Protein AF-A0A4P9Z4R7-F1 (afdb_monomer_lite)

InterPro domains:
  IPR004835 Chitin synthase [PTHR22914] (2-232)

Radius of gyration: 33.75 Å; chains: 1; bounding box: 91×36×82 Å

Sequence (237 aa):
MILMLYVAGFSVYLQAPRNTHDWKTIGHKITTSSTFRNLVISLAATYGLYLVSSLLHFEPWHMITSFVQYLLLLPAFVNILMVYAFCNTHDVSWGTKGDNAASNDLGHAKASKEGGKEVAEVALPTEKADINAAYDKLLQELSVRPKEVKEKRDASTKREDYYKLFRTNLVLAWMFSNALLVVIFTSNFIIPWINRQTGQDRTFNPYLTFIFWSVAGLSAFRFVGSVAYLILRLIFG

Structure (mmCIF, N/CA/C/O backbone):
data_AF-A0A4P9Z4R7-F1
#
_entry.id   AF-A0A4P9Z4R7-F1
#
loop_
_atom_site.group_PDB
_atom_site.id
_atom_site.type_symbol
_atom_site.label_atom_id
_atom_site.label_alt_id
_atom_site.label_comp_id
_atom_site.label_asym_id
_atom_site.label_entity_id
_atom_site.label_seq_id
_atom_site.pdbx_PDB_ins_code
_atom_site.Cartn_x
_atom_site.Cartn_y
_atom_site.Cartn_z
_atom_site.occupancy
_atom_site.B_iso_or_equiv
_atom_site.auth_seq_id
_atom_site.auth_comp_id
_atom_site.auth_asym_id
_atom_site.auth_atom_id
_atom_site.pdbx_PDB_model_num
ATOM 1 N N . MET A 1 1 ? 2.404 14.668 2.539 1.00 67.12 1 MET A N 1
ATOM 2 C CA . MET A 1 1 ? 2.182 14.520 1.082 1.00 67.12 1 MET A CA 1
ATOM 3 C C . MET A 1 1 ? 3.186 15.326 0.262 1.00 67.12 1 MET A C 1
ATOM 5 O O . MET A 1 1 ? 3.970 14.705 -0.439 1.00 67.12 1 MET A O 1
ATOM 9 N N . ILE A 1 2 ? 3.237 16.659 0.403 1.00 76.62 2 ILE A N 1
ATOM 10 C CA . ILE A 1 2 ? 4.199 17.524 -0.318 1.00 76.62 2 ILE A CA 1
ATOM 11 C C . ILE A 1 2 ? 5.647 17.071 -0.090 1.00 76.62 2 ILE A C 1
ATOM 13 O O . ILE A 1 2 ? 6.394 16.918 -1.044 1.00 76.62 2 ILE A O 1
ATOM 17 N N . LEU A 1 3 ? 6.009 16.742 1.155 1.00 79.94 3 LEU A N 1
ATOM 18 C CA . LEU A 1 3 ? 7.337 16.215 1.482 1.00 79.94 3 LEU A CA 1
ATOM 19 C C . LEU A 1 3 ? 7.651 14.884 0.772 1.00 79.94 3 LEU A C 1
ATOM 21 O O . LEU A 1 3 ? 8.753 14.713 0.274 1.00 79.94 3 LEU A O 1
ATOM 25 N N . MET A 1 4 ? 6.694 13.950 0.687 1.00 76.19 4 MET A N 1
ATOM 26 C CA . MET A 1 4 ? 6.902 12.675 -0.018 1.00 76.19 4 MET A CA 1
ATOM 27 C C . MET A 1 4 ? 7.067 12.887 -1.523 1.00 76.19 4 MET A C 1
ATOM 29 O O . MET A 1 4 ? 7.975 12.311 -2.112 1.00 76.19 4 MET A O 1
ATOM 33 N N . LEU A 1 5 ? 6.225 13.728 -2.133 1.00 78.00 5 LEU A N 1
ATOM 34 C CA . LEU A 1 5 ? 6.344 14.080 -3.551 1.00 78.00 5 LEU A CA 1
ATOM 35 C C . LEU A 1 5 ? 7.671 14.795 -3.836 1.00 78.00 5 LEU A C 1
ATOM 37 O O . LEU A 1 5 ? 8.325 14.490 -4.829 1.00 78.00 5 LEU A O 1
ATOM 41 N N . TYR A 1 6 ? 8.106 15.678 -2.935 1.00 83.75 6 TYR A N 1
ATOM 42 C CA . TYR A 1 6 ? 9.399 16.351 -3.016 1.00 83.75 6 TYR A CA 1
ATOM 43 C C . TYR A 1 6 ? 10.565 15.362 -2.925 1.00 83.75 6 TYR A C 1
ATOM 45 O O . TYR A 1 6 ? 11.430 15.364 -3.793 1.00 83.75 6 TYR A O 1
ATOM 53 N N . VAL A 1 7 ? 10.576 14.474 -1.925 1.00 81.25 7 VAL A N 1
ATOM 54 C CA . VAL A 1 7 ? 11.644 13.474 -1.755 1.00 81.25 7 VAL A CA 1
ATOM 55 C C . VAL A 1 7 ? 11.674 12.495 -2.930 1.00 81.25 7 VAL A C 1
ATOM 57 O O . VAL A 1 7 ? 12.757 12.173 -3.419 1.00 81.25 7 VAL A O 1
ATOM 60 N N . ALA A 1 8 ? 10.514 12.054 -3.424 1.00 75.38 8 ALA A N 1
ATOM 61 C CA . ALA A 1 8 ? 10.424 11.192 -4.600 1.00 75.38 8 ALA A CA 1
ATOM 62 C C . ALA A 1 8 ? 10.954 11.901 -5.857 1.00 75.38 8 ALA A C 1
ATOM 64 O O . ALA A 1 8 ? 11.833 11.368 -6.534 1.00 75.38 8 ALA A O 1
ATOM 65 N N . GLY A 1 9 ? 10.492 13.126 -6.128 1.00 78.06 9 GLY A N 1
ATOM 66 C CA . GLY A 1 9 ? 10.951 13.927 -7.265 1.00 78.06 9 GLY A CA 1
ATOM 67 C C . GLY A 1 9 ? 12.446 14.244 -7.199 1.00 78.06 9 GLY A C 1
ATOM 68 O O . GLY A 1 9 ? 13.157 14.088 -8.190 1.00 78.06 9 GLY A O 1
ATOM 69 N N . PHE A 1 10 ? 12.954 14.601 -6.019 1.00 81.56 10 PHE A N 1
ATOM 70 C CA . PHE A 1 10 ? 14.375 14.860 -5.792 1.00 81.56 10 PHE A CA 1
ATOM 71 C C . PHE A 1 10 ? 15.231 13.596 -5.957 1.00 81.56 10 PHE A C 1
ATOM 73 O O . PHE A 1 10 ? 16.303 13.650 -6.558 1.00 81.56 10 PHE A O 1
ATOM 80 N N . SER A 1 11 ? 14.745 12.437 -5.503 1.00 73.44 11 SER A N 1
ATOM 81 C CA . SER A 1 11 ? 15.437 11.152 -5.685 1.00 73.44 11 SER A CA 1
ATOM 82 C C . SER A 1 11 ? 15.549 10.773 -7.162 1.00 73.44 11 SER A C 1
ATOM 84 O O . SER A 1 11 ? 16.618 10.358 -7.611 1.00 73.44 11 SER A O 1
ATOM 86 N N . VAL A 1 12 ? 14.475 10.974 -7.933 1.00 74.31 12 VAL A N 1
ATOM 87 C CA . VAL A 1 12 ? 14.485 10.776 -9.391 1.00 74.31 12 VAL A CA 1
ATOM 88 C C . VAL A 1 12 ? 15.435 11.768 -10.061 1.00 74.31 12 VAL A C 1
ATOM 90 O O . VAL A 1 12 ? 16.236 11.371 -10.901 1.00 74.31 12 VAL A O 1
ATOM 93 N N . TYR A 1 13 ? 15.422 13.037 -9.649 1.00 78.50 13 TYR A N 1
ATOM 94 C CA . TYR A 1 13 ? 16.325 14.067 -10.172 1.00 78.50 13 TYR A CA 1
ATOM 95 C C . TYR A 1 13 ? 17.814 13.759 -9.928 1.00 78.50 13 TYR A C 1
ATOM 97 O O . TYR A 1 13 ? 18.665 14.068 -10.767 1.00 78.50 13 TYR A O 1
ATOM 105 N N . LEU A 1 14 ? 18.150 13.138 -8.795 1.00 78.81 14 LEU A N 1
ATOM 106 C CA . LEU A 1 14 ? 19.515 12.694 -8.501 1.00 78.81 14 LEU A CA 1
ATOM 107 C C . LEU A 1 14 ? 19.944 11.484 -9.341 1.00 78.81 14 LEU A C 1
ATOM 109 O O . LEU A 1 14 ? 21.127 11.347 -9.643 1.00 78.81 14 LEU A O 1
ATOM 113 N N . GLN A 1 15 ? 19.002 10.617 -9.710 1.00 67.94 15 GLN A N 1
ATOM 114 C CA . GLN A 1 15 ? 19.268 9.392 -10.473 1.00 67.94 15 GLN A CA 1
ATOM 115 C C . GLN A 1 15 ? 19.141 9.589 -11.992 1.00 67.94 15 GLN A C 1
ATOM 117 O O . GLN A 1 15 ? 19.580 8.732 -12.760 1.00 67.94 15 GLN A O 1
ATOM 122 N N . ALA A 1 16 ? 18.562 10.709 -12.435 1.00 73.00 16 ALA A N 1
ATOM 123 C CA . ALA A 1 16 ? 18.362 11.014 -13.843 1.00 73.00 16 ALA A CA 1
ATOM 124 C C . ALA A 1 16 ? 19.706 11.237 -14.575 1.00 73.00 16 ALA A C 1
ATOM 126 O O . ALA A 1 16 ? 20.536 12.030 -14.116 1.00 73.00 16 ALA A O 1
ATOM 127 N N . PRO A 1 17 ? 19.935 10.575 -15.726 1.00 72.75 17 PRO A N 1
ATOM 128 C CA . PRO A 1 17 ? 21.153 10.739 -16.518 1.00 72.75 17 PRO A CA 1
ATOM 129 C C . PRO A 1 17 ? 21.243 12.160 -17.093 1.00 72.75 17 PRO A C 1
ATOM 131 O O . PRO A 1 17 ? 20.349 12.610 -17.809 1.00 72.75 17 PRO A O 1
ATOM 134 N N . ARG A 1 18 ? 22.337 12.867 -16.787 1.00 72.88 18 ARG A N 1
ATOM 135 C CA . ARG A 1 18 ? 22.525 14.283 -17.166 1.00 72.88 18 ARG A CA 1
ATOM 136 C C . ARG A 1 18 ? 23.278 14.471 -18.483 1.00 72.88 18 ARG A C 1
ATOM 138 O O . ARG A 1 18 ? 23.117 15.501 -19.126 1.00 72.88 18 ARG A O 1
ATOM 145 N N . ASN A 1 19 ? 24.054 13.471 -18.904 1.00 79.25 19 ASN A N 1
ATOM 146 C CA . ASN A 1 19 ? 24.929 13.553 -20.074 1.00 79.25 19 ASN A CA 1
ATOM 147 C C . ASN A 1 19 ? 24.530 12.549 -21.165 1.00 79.25 19 ASN A C 1
ATOM 149 O O . ASN A 1 19 ? 24.057 11.449 -20.881 1.00 79.25 19 ASN A O 1
ATOM 153 N N . THR A 1 20 ? 24.804 12.873 -22.430 1.00 73.12 20 THR A N 1
ATOM 154 C CA . THR A 1 20 ? 24.560 11.982 -23.585 1.00 73.12 20 THR A CA 1
ATOM 155 C C . THR A 1 20 ? 25.328 10.653 -23.492 1.00 73.12 20 THR A C 1
ATOM 157 O O . THR A 1 20 ? 24.849 9.623 -23.966 1.00 73.12 20 THR A O 1
ATOM 160 N N . HIS A 1 21 ? 26.483 10.640 -22.819 1.00 71.25 21 HIS A N 1
ATOM 161 C CA . HIS A 1 21 ? 27.238 9.423 -22.499 1.00 71.25 21 HIS A CA 1
ATOM 162 C C . HIS A 1 21 ? 26.556 8.537 -21.443 1.00 71.25 21 HIS A C 1
ATOM 164 O O . HIS A 1 21 ? 26.626 7.310 -21.542 1.00 71.25 21 HIS A O 1
ATOM 170 N N . ASP A 1 22 ? 25.845 9.121 -20.473 1.00 70.06 22 ASP A N 1
ATOM 171 C CA . ASP A 1 22 ? 25.096 8.346 -19.479 1.00 70.06 22 ASP A CA 1
ATOM 172 C C . ASP A 1 22 ? 23.924 7.610 -20.125 1.00 70.06 22 ASP A C 1
ATOM 174 O O . ASP A 1 22 ? 23.698 6.447 -19.796 1.00 70.06 22 ASP A O 1
ATOM 178 N N . TRP A 1 23 ? 23.248 8.241 -21.093 1.00 74.19 23 TRP A N 1
ATOM 179 C CA . TRP A 1 23 ? 22.159 7.627 -21.862 1.00 74.19 23 TRP A CA 1
ATOM 180 C C . TRP A 1 23 ? 22.616 6.405 -22.664 1.00 74.19 23 TRP A C 1
ATOM 182 O O . TRP A 1 23 ? 21.946 5.373 -22.652 1.00 74.19 23 TRP A O 1
ATOM 192 N N . LYS A 1 24 ? 23.797 6.474 -23.293 1.00 74.69 24 LYS A N 1
ATOM 193 C CA . LYS A 1 24 ? 24.389 5.330 -24.011 1.00 74.69 24 LYS A CA 1
ATOM 194 C C . LYS A 1 24 ? 24.805 4.186 -23.076 1.00 74.69 24 LYS A C 1
ATOM 196 O O . LYS A 1 24 ? 24.859 3.039 -23.505 1.00 74.69 24 LYS A O 1
ATOM 201 N N . THR A 1 25 ? 25.048 4.479 -21.799 1.00 74.44 25 THR A N 1
ATOM 202 C CA . THR A 1 25 ? 25.512 3.500 -20.801 1.00 74.44 25 THR A CA 1
ATOM 203 C C . THR A 1 25 ? 24.360 2.899 -19.982 1.00 74.44 25 THR A C 1
ATOM 205 O O . THR A 1 25 ? 24.596 2.037 -19.139 1.00 74.44 25 THR A O 1
ATOM 208 N N . ILE A 1 26 ? 23.099 3.293 -20.215 1.00 74.75 26 ILE A N 1
ATOM 209 C CA . ILE A 1 26 ? 21.944 2.795 -19.443 1.00 74.75 26 ILE A CA 1
ATOM 210 C C . ILE A 1 26 ? 21.840 1.271 -19.512 1.00 74.75 26 ILE A C 1
ATOM 212 O O . ILE A 1 26 ? 21.688 0.638 -18.471 1.00 74.75 26 ILE A O 1
ATOM 216 N N . GLY A 1 27 ? 21.990 0.677 -20.702 1.00 75.31 27 GLY A N 1
ATOM 217 C CA . GLY A 1 27 ? 21.949 -0.781 -20.866 1.00 75.31 27 GLY A CA 1
ATOM 218 C C . GLY A 1 27 ? 22.989 -1.489 -19.994 1.00 75.31 27 GLY A C 1
ATOM 219 O O . GLY A 1 27 ? 22.654 -2.408 -19.250 1.00 75.31 27 GLY A O 1
ATOM 220 N N . HIS A 1 28 ? 24.223 -0.977 -19.984 1.00 75.12 28 HIS A N 1
ATOM 221 C CA . HIS A 1 28 ? 25.288 -1.476 -19.116 1.00 75.12 28 HIS A CA 1
ATOM 222 C C . HIS A 1 28 ? 24.976 -1.239 -17.625 1.00 75.12 28 HIS A C 1
ATOM 224 O O . HIS A 1 28 ? 25.215 -2.108 -16.791 1.00 75.12 28 HIS A O 1
ATOM 230 N N . LYS A 1 29 ? 24.392 -0.094 -17.245 1.00 72.06 29 LYS A N 1
ATOM 231 C CA . LYS A 1 29 ? 23.988 0.179 -15.851 1.00 72.06 29 LYS A CA 1
ATOM 232 C C . LYS A 1 29 ? 22.877 -0.765 -15.367 1.00 72.06 29 LYS A C 1
ATOM 234 O O . LYS A 1 29 ? 22.908 -1.154 -14.201 1.00 72.06 29 LYS A O 1
ATOM 239 N N . ILE A 1 30 ? 21.950 -1.179 -16.240 1.00 76.00 30 ILE A N 1
ATOM 240 C CA . ILE A 1 30 ? 20.918 -2.191 -15.934 1.00 76.00 30 ILE A CA 1
ATOM 241 C C . ILE A 1 30 ? 21.556 -3.556 -15.662 1.00 76.00 30 ILE A C 1
ATOM 243 O O . ILE A 1 30 ? 21.116 -4.270 -14.767 1.00 76.00 30 ILE A O 1
ATOM 247 N N . THR A 1 31 ? 22.598 -3.938 -16.398 1.00 73.12 31 THR A N 1
ATOM 248 C CA . THR A 1 31 ? 23.255 -5.236 -16.187 1.00 73.12 31 THR A CA 1
ATOM 249 C C . THR A 1 31 ? 24.218 -5.234 -15.001 1.00 73.12 31 THR A C 1
ATOM 251 O O . THR A 1 31 ? 24.346 -6.252 -14.327 1.00 73.12 31 THR A O 1
ATOM 254 N N . THR A 1 32 ? 24.871 -4.103 -14.719 1.00 71.50 32 THR A N 1
ATOM 255 C CA . THR A 1 32 ? 25.931 -4.008 -13.700 1.00 71.50 32 THR A CA 1
ATOM 256 C C . THR A 1 32 ? 25.409 -3.674 -12.303 1.00 71.50 32 THR A C 1
ATOM 258 O O . THR A 1 32 ? 25.951 -4.175 -11.322 1.00 71.50 32 THR A O 1
ATOM 261 N N . SER A 1 33 ? 24.365 -2.847 -12.171 1.00 75.31 33 SER A N 1
ATOM 262 C CA . SER A 1 33 ? 23.819 -2.470 -10.860 1.00 75.31 33 SER A CA 1
ATOM 263 C C . SER A 1 33 ? 22.578 -3.292 -10.525 1.00 75.31 33 SER A C 1
ATOM 265 O O . SER A 1 33 ? 21.515 -3.113 -11.121 1.00 75.31 33 SER A O 1
ATOM 267 N N . SER A 1 34 ? 22.695 -4.167 -9.524 1.00 74.00 34 SER A N 1
ATOM 268 C CA . SER A 1 34 ? 21.592 -5.012 -9.048 1.00 74.00 34 SER A CA 1
ATOM 269 C C . SER A 1 34 ? 20.383 -4.189 -8.585 1.00 74.00 34 SER A C 1
ATOM 271 O O . SER A 1 34 ? 19.251 -4.493 -8.962 1.00 74.00 34 SER A O 1
ATOM 273 N N . THR A 1 35 ? 20.612 -3.109 -7.835 1.00 73.88 35 THR A N 1
ATOM 274 C CA . THR A 1 35 ? 19.554 -2.214 -7.341 1.00 73.88 35 THR A CA 1
ATOM 275 C C . THR A 1 35 ? 18.832 -1.5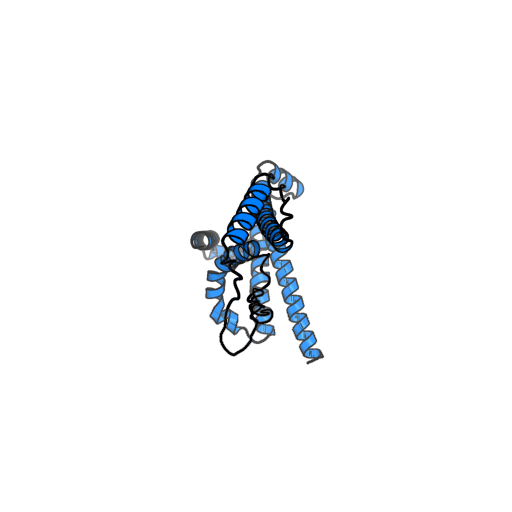03 -8.482 1.00 73.88 35 THR A C 1
ATOM 277 O O . THR A 1 35 ? 17.601 -1.485 -8.509 1.00 73.88 35 THR A O 1
ATOM 280 N N . PHE A 1 36 ? 19.577 -0.955 -9.450 1.00 76.12 36 PHE A N 1
ATOM 281 C CA . PHE A 1 36 ? 18.982 -0.271 -10.600 1.00 76.12 36 PHE A CA 1
ATOM 282 C C . PHE A 1 36 ? 18.183 -1.240 -11.476 1.00 76.12 36 PHE A C 1
ATOM 284 O O . PHE A 1 36 ? 17.056 -0.937 -11.863 1.00 76.12 36 PHE A O 1
ATOM 291 N N . ARG A 1 37 ? 18.714 -2.447 -11.708 1.00 82.25 37 ARG A N 1
ATOM 292 C CA . ARG A 1 37 ? 18.010 -3.518 -12.421 1.00 82.25 37 ARG A CA 1
ATOM 293 C C . ARG A 1 37 ? 16.674 -3.862 -11.771 1.00 82.25 37 ARG A C 1
ATOM 295 O O . ARG A 1 37 ? 15.655 -3.892 -12.453 1.00 82.25 37 ARG A O 1
ATOM 302 N N . ASN A 1 38 ? 16.677 -4.105 -10.460 1.00 83.31 38 ASN A N 1
ATOM 303 C CA . ASN A 1 38 ? 15.473 -4.479 -9.717 1.00 83.31 38 ASN A CA 1
ATOM 304 C C . ASN A 1 38 ? 14.422 -3.359 -9.749 1.00 83.31 38 ASN A C 1
ATOM 306 O O . ASN A 1 38 ? 13.238 -3.638 -9.929 1.00 83.31 38 ASN A O 1
ATOM 310 N N . LEU A 1 39 ? 14.852 -2.098 -9.642 1.00 82.31 39 LEU A N 1
ATOM 311 C CA . LEU A 1 39 ? 13.973 -0.935 -9.758 1.00 82.31 39 LEU A CA 1
ATOM 312 C C . LEU A 1 39 ? 13.329 -0.849 -11.149 1.00 82.31 39 LEU A C 1
ATOM 314 O O . LEU A 1 39 ? 12.113 -0.689 -11.251 1.00 82.31 39 LEU A O 1
ATOM 318 N N . VAL A 1 40 ? 14.119 -1.000 -12.217 1.00 84.00 40 VAL A N 1
ATOM 319 C CA . VAL A 1 40 ? 13.615 -0.960 -13.600 1.00 84.00 40 VAL A CA 1
ATOM 320 C C . VAL A 1 40 ? 12.631 -2.103 -13.854 1.00 84.00 40 VAL A C 1
ATOM 322 O O . VAL A 1 40 ? 11.552 -1.857 -14.389 1.00 84.00 40 VAL A O 1
ATOM 325 N N . ILE A 1 41 ? 12.953 -3.326 -13.416 1.00 86.62 41 ILE A N 1
ATOM 326 C CA . ILE A 1 41 ? 12.053 -4.486 -13.529 1.00 86.62 41 ILE A CA 1
ATOM 327 C C . ILE A 1 41 ? 10.745 -4.229 -12.773 1.00 86.62 41 ILE A C 1
ATOM 329 O O . ILE A 1 41 ? 9.673 -4.457 -13.325 1.00 86.62 41 ILE A O 1
ATOM 333 N N . SER A 1 42 ? 10.805 -3.711 -11.544 1.00 86.81 42 SER A N 1
ATOM 334 C CA . SER A 1 42 ? 9.606 -3.411 -10.753 1.00 86.81 42 SER A CA 1
ATOM 335 C C . SER A 1 42 ? 8.732 -2.335 -11.398 1.00 86.81 42 SER A C 1
ATOM 337 O O . SER A 1 42 ? 7.510 -2.481 -11.412 1.00 86.81 42 SER A O 1
ATOM 339 N N . LEU A 1 43 ? 9.322 -1.268 -11.944 1.00 87.00 43 LEU A N 1
ATOM 340 C CA . LEU A 1 43 ? 8.576 -0.213 -12.639 1.00 87.00 43 LEU A CA 1
ATOM 341 C C . LEU A 1 43 ? 7.956 -0.722 -13.944 1.00 87.00 43 LEU A C 1
ATOM 343 O O . LEU A 1 43 ? 6.786 -0.447 -14.209 1.00 87.00 43 LEU A O 1
ATOM 347 N N . ALA A 1 44 ? 8.710 -1.496 -14.729 1.00 89.19 44 ALA A N 1
ATOM 348 C CA . ALA A 1 44 ? 8.215 -2.122 -15.951 1.00 89.19 44 ALA A CA 1
ATOM 349 C C . ALA A 1 44 ? 7.087 -3.122 -15.653 1.00 89.19 44 ALA A C 1
ATOM 351 O O . ALA A 1 44 ? 6.080 -3.137 -16.355 1.00 89.19 44 ALA A O 1
ATOM 352 N N . ALA A 1 45 ? 7.200 -3.901 -14.576 1.00 90.56 45 ALA A N 1
ATOM 353 C CA . ALA A 1 45 ? 6.141 -4.806 -14.144 1.00 90.56 45 ALA A CA 1
ATOM 354 C C . ALA A 1 45 ? 4.894 -4.046 -13.670 1.00 90.56 45 ALA A C 1
ATOM 356 O O . ALA A 1 45 ? 3.782 -4.450 -13.985 1.00 90.56 45 ALA A O 1
ATOM 357 N N . THR A 1 46 ? 5.055 -2.934 -12.950 1.00 87.06 46 THR A N 1
ATOM 358 C CA . THR A 1 46 ? 3.909 -2.192 -12.403 1.00 87.06 46 THR A CA 1
ATOM 359 C C . THR A 1 46 ? 3.186 -1.396 -13.484 1.00 87.06 46 THR A C 1
ATOM 361 O O . THR A 1 46 ? 1.980 -1.529 -13.639 1.00 87.06 46 THR A O 1
ATOM 364 N N . TYR A 1 47 ? 3.909 -0.574 -14.248 1.00 88.50 47 TYR A N 1
ATOM 365 C CA . TYR A 1 47 ? 3.308 0.334 -15.229 1.00 88.50 47 TYR A CA 1
ATOM 366 C C . TYR A 1 47 ? 3.266 -0.255 -16.638 1.00 88.50 47 TYR A C 1
ATOM 368 O O . TYR A 1 47 ? 2.299 -0.035 -17.364 1.00 88.50 47 TYR A O 1
ATOM 376 N N . GLY A 1 48 ? 4.285 -1.024 -17.026 1.00 90.38 48 GLY A N 1
ATOM 377 C CA . GLY A 1 48 ? 4.345 -1.661 -18.342 1.00 90.38 48 GLY A CA 1
ATOM 378 C C . GLY A 1 48 ? 3.280 -2.740 -18.507 1.00 90.38 48 GLY A C 1
ATOM 379 O O . GLY A 1 48 ? 2.558 -2.713 -19.498 1.00 90.38 48 GLY A O 1
ATOM 380 N N . LEU A 1 49 ? 3.094 -3.629 -17.521 1.00 91.81 49 LEU A N 1
ATOM 381 C CA . LEU A 1 49 ? 1.994 -4.607 -17.576 1.00 91.81 49 LEU A CA 1
ATOM 382 C C . LEU A 1 49 ? 0.620 -3.931 -17.537 1.00 91.81 49 LEU A C 1
ATOM 384 O O . LEU A 1 49 ? -0.310 -4.424 -18.169 1.00 91.81 49 LEU A O 1
ATOM 388 N N . TYR A 1 50 ? 0.488 -2.798 -16.843 1.00 88.44 50 TYR A N 1
ATOM 389 C CA . TYR A 1 50 ? -0.757 -2.026 -16.825 1.00 88.44 50 TYR A CA 1
ATOM 390 C C . TYR A 1 50 ? -1.078 -1.438 -18.202 1.00 88.44 50 TYR A C 1
ATOM 392 O O . TYR A 1 50 ? -2.211 -1.539 -18.672 1.00 88.44 50 TYR A O 1
ATOM 400 N N . LEU A 1 51 ? -0.065 -0.902 -18.889 1.00 90.44 51 LEU A N 1
ATOM 401 C CA . LEU A 1 51 ? -0.191 -0.414 -20.260 1.00 90.44 51 LEU A CA 1
ATOM 402 C C . LEU A 1 51 ? -0.535 -1.543 -21.234 1.00 90.44 51 LEU A C 1
ATOM 404 O O . LEU A 1 51 ? -1.474 -1.410 -22.014 1.00 90.44 51 LEU A O 1
ATOM 408 N N . VAL A 1 52 ? 0.185 -2.667 -21.165 1.00 92.19 52 VAL A N 1
ATOM 409 C CA . VAL A 1 52 ? -0.086 -3.838 -22.013 1.00 92.19 52 VAL A CA 1
ATOM 410 C C . VAL A 1 52 ? -1.495 -4.367 -21.759 1.00 92.19 52 VAL A C 1
ATOM 412 O O . VAL A 1 52 ? -2.224 -4.612 -22.714 1.00 92.19 52 VAL A O 1
ATOM 415 N N . SER A 1 53 ? -1.920 -4.481 -20.498 1.00 90.94 53 SER A N 1
ATOM 416 C CA . SER A 1 53 ? -3.287 -4.893 -20.163 1.00 90.94 53 SER A CA 1
ATOM 417 C C . SER A 1 53 ? -4.326 -3.927 -20.736 1.00 90.94 53 SER A C 1
ATOM 419 O O . SER A 1 53 ? -5.277 -4.366 -21.376 1.00 90.94 53 SER A O 1
ATOM 421 N N . SER A 1 54 ? -4.111 -2.617 -20.603 1.00 90.62 54 SER A N 1
ATOM 422 C CA . SER A 1 54 ? -5.024 -1.598 -21.139 1.00 90.62 54 SER A CA 1
ATOM 423 C C . SER A 1 54 ? -5.164 -1.679 -22.661 1.00 90.62 54 SER A C 1
ATOM 425 O O . SER A 1 54 ? -6.260 -1.508 -23.191 1.00 90.62 54 SER A O 1
ATOM 427 N N . LEU A 1 55 ? -4.070 -1.983 -23.368 1.00 91.25 55 LEU A N 1
ATOM 428 C CA . LEU A 1 55 ? -4.086 -2.224 -24.812 1.00 91.25 55 LEU A CA 1
ATOM 429 C C . LEU A 1 55 ? -4.819 -3.522 -25.174 1.00 91.25 55 LEU A C 1
ATOM 431 O O . LEU A 1 55 ? -5.602 -3.516 -26.119 1.00 91.25 55 LEU A O 1
ATOM 435 N N . LEU A 1 56 ? -4.622 -4.604 -24.411 1.00 91.88 56 LEU A N 1
ATOM 436 C CA . LEU A 1 56 ? -5.348 -5.868 -24.604 1.00 91.88 56 LEU A CA 1
ATOM 437 C C . LEU A 1 56 ? -6.864 -5.715 -24.393 1.00 91.88 56 LEU A C 1
ATOM 439 O O . LEU A 1 56 ? -7.637 -6.431 -25.022 1.00 91.88 56 LEU A O 1
ATOM 443 N N . HIS A 1 57 ? -7.286 -4.778 -23.539 1.00 90.31 57 HIS A N 1
ATOM 444 C CA . HIS A 1 57 ? -8.698 -4.442 -23.314 1.00 90.31 57 HIS A CA 1
ATOM 445 C C . HIS A 1 57 ? -9.228 -3.367 -24.279 1.00 90.31 57 HIS A C 1
ATOM 447 O O . HIS A 1 57 ? -10.395 -3.005 -24.184 1.00 90.31 57 HIS A O 1
ATOM 453 N N . PHE A 1 58 ? -8.401 -2.866 -25.206 1.00 90.12 58 PHE A N 1
ATOM 454 C CA . PHE A 1 58 ? -8.732 -1.797 -26.161 1.00 90.12 58 PHE A CA 1
ATOM 455 C C . PHE A 1 58 ? -9.149 -0.451 -25.539 1.00 90.12 58 PHE A C 1
ATOM 457 O O . PHE A 1 58 ? -9.736 0.389 -26.216 1.00 90.12 58 PHE A O 1
ATOM 464 N N . GLU A 1 59 ? -8.776 -0.184 -24.286 1.00 89.75 59 GLU A N 1
ATOM 465 C CA . GLU A 1 59 ? -9.130 1.056 -23.583 1.00 89.75 59 GLU A CA 1
ATOM 466 C C . GLU A 1 59 ? -7.897 1.766 -22.993 1.00 89.75 59 GLU A C 1
ATOM 468 O O . GLU A 1 59 ? -7.857 2.026 -21.797 1.00 89.75 59 GLU A O 1
ATOM 473 N N . PRO A 1 60 ? -6.866 2.150 -23.771 1.00 89.81 60 PRO A N 1
ATOM 474 C CA . PRO A 1 60 ? -5.669 2.807 -23.220 1.00 89.81 60 PRO A CA 1
ATOM 475 C C . PRO A 1 60 ? -5.928 4.230 -22.697 1.00 89.81 60 PRO A C 1
ATOM 477 O O . PRO A 1 60 ? -5.077 4.822 -22.027 1.00 89.81 60 PRO A O 1
ATOM 480 N N . TRP A 1 61 ? -7.089 4.804 -23.019 1.00 88.56 61 TRP A N 1
ATOM 481 C CA . TRP A 1 61 ? -7.360 6.227 -22.835 1.00 88.56 61 TRP A CA 1
ATOM 482 C C . TRP A 1 61 ? -7.351 6.666 -21.372 1.00 88.56 61 TRP A C 1
ATOM 484 O O . TRP A 1 61 ? -6.829 7.733 -21.061 1.00 88.56 61 TRP A O 1
ATOM 494 N N . HIS A 1 62 ? -7.814 5.803 -20.464 1.00 84.69 62 HIS A N 1
ATOM 495 C CA . HIS A 1 62 ? -7.834 6.086 -19.028 1.00 84.69 62 HIS A CA 1
ATOM 496 C C . HIS A 1 62 ? -6.430 6.296 -18.439 1.00 84.69 62 HIS A C 1
ATOM 498 O O . HIS A 1 62 ? -6.260 7.082 -17.505 1.00 84.69 62 HIS A O 1
ATOM 504 N N . MET A 1 63 ? -5.402 5.643 -18.996 1.00 87.06 63 MET A N 1
ATOM 505 C CA . MET A 1 63 ? -4.023 5.925 -18.606 1.00 87.06 63 MET A CA 1
ATOM 506 C C . MET A 1 63 ? -3.614 7.310 -19.110 1.00 87.06 63 MET A C 1
ATOM 508 O O . MET A 1 63 ? -3.129 8.128 -18.342 1.00 87.06 63 MET A O 1
ATOM 512 N N . ILE A 1 64 ? -3.859 7.641 -20.374 1.00 85.56 64 ILE A N 1
ATOM 513 C CA . ILE A 1 64 ? -3.387 8.914 -20.940 1.00 85.56 64 ILE A CA 1
ATOM 514 C C . ILE A 1 64 ? -4.047 10.123 -20.256 1.00 85.56 64 ILE A C 1
ATOM 516 O O . ILE A 1 64 ? -3.359 11.089 -19.921 1.00 85.56 64 ILE A O 1
ATOM 520 N N . THR A 1 65 ? -5.355 10.069 -19.997 1.00 90.00 65 THR A N 1
ATOM 521 C CA . THR A 1 65 ? -6.105 11.209 -19.443 1.00 90.00 65 THR A CA 1
ATOM 522 C C . THR A 1 65 ? -5.884 11.411 -17.948 1.00 90.00 65 THR A C 1
ATOM 524 O O . THR A 1 65 ? -5.890 12.548 -17.474 1.00 90.00 65 THR A O 1
ATOM 527 N N . SER A 1 66 ? -5.706 10.325 -17.190 1.00 89.00 66 SER A N 1
ATOM 528 C CA . SER A 1 66 ? -5.799 10.359 -15.723 1.00 89.00 66 SER A CA 1
ATOM 529 C C . SER A 1 66 ? -4.522 9.922 -15.004 1.00 89.00 66 SER A C 1
ATOM 531 O O . SER A 1 66 ? -4.469 10.012 -13.779 1.00 89.00 66 SER A O 1
ATOM 533 N N . PHE A 1 67 ? -3.462 9.509 -15.710 1.00 85.62 67 PHE A N 1
ATOM 534 C CA . PHE A 1 67 ? -2.242 8.996 -15.070 1.00 85.62 67 PHE A CA 1
ATOM 535 C C . PHE A 1 67 ? -1.530 10.025 -14.192 1.00 85.62 67 PHE A C 1
ATOM 537 O O . PHE A 1 67 ? -1.143 9.703 -13.073 1.00 85.62 67 PHE A O 1
ATOM 544 N N . VAL A 1 68 ? -1.407 11.280 -14.635 1.00 87.12 68 VAL A N 1
ATOM 545 C CA . VAL A 1 68 ? -0.756 12.325 -13.822 1.00 87.12 68 VAL A CA 1
ATOM 546 C C . VAL A 1 68 ? -1.562 12.616 -12.554 1.00 87.12 68 VAL A C 1
ATOM 548 O O . VAL A 1 68 ? -0.997 12.682 -11.464 1.00 87.12 68 VAL A O 1
ATOM 551 N N . GLN A 1 69 ? -2.887 12.729 -12.675 1.00 89.81 69 GLN A N 1
ATOM 552 C CA . GLN A 1 69 ? -3.788 12.937 -11.536 1.00 89.81 69 GLN A CA 1
ATOM 553 C C . GLN A 1 69 ? -3.706 11.758 -10.557 1.00 89.81 69 GLN A C 1
ATOM 555 O O . GLN A 1 69 ? -3.584 11.957 -9.349 1.00 89.81 69 GLN A O 1
ATOM 560 N N . TYR A 1 70 ? -3.691 10.531 -11.086 1.00 86.81 70 TYR A N 1
ATOM 561 C CA . TYR A 1 70 ? -3.524 9.307 -10.313 1.00 86.81 70 TYR A CA 1
ATOM 562 C C . TYR A 1 70 ? -2.197 9.293 -9.544 1.00 86.81 70 TYR A C 1
ATOM 564 O O . TYR A 1 70 ? -2.207 9.077 -8.334 1.00 86.81 70 TYR A O 1
ATOM 572 N N . LEU A 1 71 ? -1.069 9.595 -10.198 1.00 83.94 71 LEU A N 1
ATOM 573 C CA . LEU A 1 71 ? 0.250 9.630 -9.554 1.00 83.94 71 LEU A CA 1
ATOM 574 C C . LEU A 1 71 ? 0.338 10.679 -8.438 1.00 83.94 71 LEU A C 1
ATOM 576 O O . LEU A 1 71 ? 0.948 10.417 -7.401 1.00 83.94 71 LEU A O 1
ATOM 580 N N . LEU A 1 72 ? -0.281 11.848 -8.623 1.00 85.12 72 LEU A N 1
ATOM 581 C CA . LEU A 1 72 ? -0.307 12.903 -7.605 1.00 85.12 72 LEU A CA 1
ATOM 582 C C . LEU A 1 72 ? -1.164 12.524 -6.390 1.00 85.12 72 LEU A C 1
ATOM 584 O O . LEU A 1 72 ? -0.812 12.874 -5.261 1.00 85.12 72 LEU A O 1
ATOM 588 N N . LEU A 1 73 ? -2.263 11.798 -6.606 1.00 86.69 73 LEU A N 1
ATOM 589 C CA . LEU A 1 73 ? -3.164 11.349 -5.542 1.00 86.69 73 LEU A CA 1
ATOM 590 C C . LEU A 1 73 ? -2.705 10.051 -4.865 1.00 86.69 73 LEU A C 1
ATOM 592 O O . LEU A 1 73 ? -3.122 9.776 -3.741 1.00 86.69 73 LEU A O 1
ATOM 596 N N . LEU A 1 74 ? -1.823 9.269 -5.492 1.00 85.06 74 LEU A N 1
ATOM 597 C CA . LEU A 1 74 ? -1.360 7.974 -4.983 1.00 85.06 74 LEU A CA 1
ATOM 598 C C . LEU A 1 74 ? -0.818 8.053 -3.541 1.00 85.06 74 LEU A C 1
ATOM 600 O O . LEU A 1 74 ? -1.261 7.257 -2.710 1.00 85.06 74 LEU A O 1
ATOM 604 N N . PRO A 1 75 ? 0.039 9.026 -3.160 1.00 83.69 75 PRO A N 1
ATOM 605 C CA . PRO A 1 75 ? 0.489 9.147 -1.775 1.00 83.69 75 PRO A CA 1
ATOM 606 C C . PRO A 1 75 ? -0.649 9.475 -0.802 1.00 83.69 75 PRO A C 1
ATOM 608 O O . PRO A 1 75 ? -0.593 9.057 0.354 1.00 83.69 75 PRO A O 1
ATOM 611 N N . ALA A 1 76 ? -1.674 10.215 -1.237 1.00 84.38 76 ALA A N 1
ATOM 612 C CA . ALA A 1 76 ? -2.849 10.488 -0.414 1.00 84.38 76 ALA A CA 1
ATOM 613 C C . ALA A 1 76 ? -3.678 9.216 -0.223 1.00 84.38 76 ALA A C 1
ATOM 615 O O . ALA A 1 76 ? -4.007 8.878 0.909 1.00 84.38 76 ALA A O 1
ATOM 616 N N . PHE A 1 77 ? -3.939 8.466 -1.295 1.00 85.31 77 PHE A N 1
ATOM 617 C CA . PHE A 1 77 ? -4.683 7.213 -1.212 1.00 85.31 77 PHE A CA 1
ATOM 618 C C . PHE A 1 77 ? -3.970 6.171 -0.349 1.00 85.31 77 PHE A C 1
ATOM 620 O O . PHE A 1 77 ? -4.593 5.586 0.532 1.00 85.31 77 PHE A O 1
ATOM 627 N N . VAL A 1 78 ? -2.661 5.989 -0.522 1.00 84.38 78 VAL A N 1
ATOM 628 C CA . VAL A 1 78 ? -1.904 4.992 0.248 1.00 84.38 78 VAL A CA 1
ATOM 629 C C . VAL A 1 78 ? -1.806 5.357 1.728 1.00 84.38 78 VAL A C 1
ATOM 631 O O . VAL A 1 78 ? -1.871 4.461 2.558 1.00 84.38 78 VAL A O 1
ATOM 634 N N . ASN A 1 79 ? -1.668 6.637 2.091 1.00 84.56 79 ASN A N 1
ATOM 635 C CA . ASN A 1 79 ? -1.511 7.017 3.500 1.00 84.56 79 ASN A CA 1
ATOM 636 C C . ASN A 1 79 ? -2.852 7.310 4.191 1.00 84.56 79 ASN A C 1
ATOM 638 O O . ASN A 1 79 ? -3.110 6.791 5.273 1.00 84.56 79 ASN A O 1
ATOM 642 N N . ILE A 1 80 ? -3.714 8.133 3.587 1.00 85.62 80 ILE A N 1
ATOM 643 C CA . ILE A 1 80 ? -4.958 8.594 4.221 1.00 85.62 80 ILE A CA 1
ATOM 644 C C . ILE A 1 80 ? -5.992 7.472 4.251 1.00 85.62 80 ILE A C 1
ATOM 646 O O . ILE A 1 80 ? -6.543 7.205 5.318 1.00 85.62 80 ILE A O 1
ATOM 650 N N . LEU A 1 81 ? -6.240 6.785 3.125 1.00 84.31 81 LEU A N 1
ATOM 651 C CA . LEU A 1 81 ? -7.260 5.728 3.107 1.00 84.31 81 LEU A CA 1
ATOM 652 C C . LEU A 1 81 ? -6.860 4.535 3.973 1.00 84.31 81 LEU A C 1
ATOM 654 O O . LEU A 1 81 ? -7.722 3.983 4.645 1.00 84.31 81 LEU A O 1
ATOM 658 N N . MET A 1 82 ? -5.576 4.164 4.014 1.00 84.75 82 MET A N 1
ATOM 659 C CA . MET A 1 82 ? -5.098 3.095 4.904 1.00 84.75 82 MET A CA 1
ATOM 660 C C . MET A 1 82 ? -5.351 3.419 6.374 1.00 84.75 82 MET A C 1
ATOM 662 O O . MET A 1 82 ? -5.942 2.613 7.089 1.00 84.75 82 MET A O 1
ATOM 666 N N . VAL A 1 83 ? -4.938 4.607 6.832 1.00 84.44 83 VAL A N 1
ATOM 667 C CA . VAL A 1 83 ? -5.151 5.015 8.229 1.00 84.44 83 VAL A CA 1
ATOM 668 C C . VAL A 1 83 ? -6.643 5.102 8.529 1.00 84.44 83 VAL A C 1
ATOM 670 O O . VAL A 1 83 ? -7.094 4.607 9.561 1.00 84.44 83 VAL A O 1
ATOM 673 N N . TYR A 1 84 ? -7.425 5.669 7.610 1.00 85.25 84 TYR A N 1
ATOM 674 C CA . TYR A 1 84 ? -8.872 5.738 7.754 1.00 85.25 84 TYR A CA 1
ATOM 675 C C . TYR A 1 84 ? -9.507 4.345 7.863 1.00 85.25 84 TYR A C 1
ATOM 677 O O . TYR A 1 84 ? -10.340 4.131 8.742 1.00 85.25 84 TYR A O 1
ATOM 685 N N . ALA A 1 85 ? -9.086 3.389 7.033 1.00 83.88 85 ALA A N 1
ATOM 686 C CA . ALA A 1 85 ? -9.578 2.015 7.059 1.00 83.88 85 ALA A CA 1
ATOM 687 C C . ALA A 1 85 ? -9.240 1.314 8.384 1.00 83.88 85 ALA A C 1
ATOM 689 O O . ALA A 1 85 ? -10.129 0.742 9.014 1.00 83.88 85 ALA A O 1
ATOM 690 N N . PHE A 1 86 ? -8.001 1.422 8.877 1.00 84.19 86 PHE A N 1
ATOM 691 C CA . PHE A 1 86 ? -7.637 0.841 10.177 1.00 84.19 86 PHE A CA 1
ATOM 692 C C . PHE A 1 86 ? -8.415 1.473 11.336 1.00 84.19 86 PHE A C 1
ATOM 694 O O . PHE A 1 86 ? -8.880 0.766 12.231 1.00 84.19 86 PHE A O 1
ATOM 701 N N . CYS A 1 87 ? -8.637 2.787 11.290 1.00 83.06 87 CYS A N 1
ATOM 702 C CA . CYS A 1 87 ? -9.421 3.509 12.292 1.00 83.06 87 CYS A CA 1
ATOM 703 C C . CYS A 1 87 ? -10.938 3.250 12.208 1.00 83.06 87 CYS A C 1
ATOM 705 O O . CYS A 1 87 ? -11.666 3.560 13.155 1.00 83.06 87 CYS A O 1
ATOM 707 N N . ASN A 1 88 ? -11.439 2.670 11.118 1.00 82.25 88 ASN A N 1
ATOM 708 C CA . ASN A 1 88 ? -12.868 2.405 10.926 1.00 82.25 88 ASN A CA 1
ATOM 709 C C . ASN A 1 88 ? -13.172 0.932 10.638 1.00 82.25 88 ASN A C 1
ATOM 711 O O . ASN A 1 88 ? -14.261 0.609 10.191 1.00 82.25 88 ASN A O 1
ATOM 715 N N . THR A 1 89 ? -12.269 0.014 10.990 1.00 82.50 89 THR A N 1
ATOM 716 C CA . THR A 1 89 ? -12.453 -1.430 10.748 1.00 82.50 89 THR A CA 1
ATOM 717 C C . THR A 1 89 ? -13.698 -2.048 11.408 1.00 82.50 89 THR A C 1
ATOM 719 O O . THR A 1 89 ? -14.078 -3.163 11.071 1.00 82.50 89 THR A O 1
ATOM 722 N N . HIS A 1 90 ? -14.295 -1.357 12.381 1.00 75.44 90 HIS A N 1
ATOM 723 C CA . HIS A 1 90 ? -15.525 -1.750 13.067 1.00 75.44 90 HIS A CA 1
ATOM 724 C C . HIS A 1 90 ? -16.797 -1.380 12.291 1.00 75.44 90 HIS A C 1
ATOM 726 O O . HIS A 1 90 ? -17.856 -1.937 12.563 1.00 75.44 90 HIS A O 1
ATOM 732 N N . ASP A 1 91 ? -16.696 -0.436 11.355 1.00 70.56 91 ASP A N 1
ATOM 733 C CA . ASP A 1 91 ? -17.816 0.100 10.594 1.00 70.56 91 ASP A CA 1
ATOM 734 C C . ASP A 1 91 ? -17.741 -0.384 9.139 1.00 70.56 91 ASP A C 1
ATOM 736 O O . ASP A 1 91 ? -17.218 0.287 8.250 1.00 70.56 91 ASP A O 1
ATOM 740 N N . VAL A 1 92 ? -18.282 -1.582 8.901 1.00 63.62 92 VAL A N 1
ATOM 741 C CA . VAL A 1 92 ? -18.385 -2.201 7.564 1.00 63.62 92 VAL A CA 1
ATOM 742 C C . VAL A 1 92 ? -19.578 -1.634 6.770 1.00 63.62 92 VAL A C 1
ATOM 744 O O . VAL A 1 92 ? -19.835 -2.040 5.640 1.00 63.62 92 VAL A O 1
ATOM 747 N N . SER A 1 93 ? -20.314 -0.660 7.323 1.00 59.19 93 SER A N 1
ATOM 748 C CA . SER A 1 93 ? -21.430 -0.019 6.612 1.00 59.19 93 SER A CA 1
ATOM 749 C C . SER A 1 93 ? -20.965 0.911 5.482 1.00 59.19 93 SER A C 1
ATOM 751 O O . SER A 1 93 ? -21.757 1.323 4.629 1.00 59.19 93 SER A O 1
ATOM 753 N N . TRP A 1 94 ? -19.667 1.226 5.424 1.00 59.56 94 TRP A N 1
ATOM 754 C CA . TRP A 1 94 ? -19.059 1.921 4.295 1.00 59.56 94 TRP A CA 1
ATOM 755 C C . TRP A 1 94 ? -19.170 1.067 3.025 1.00 59.56 94 TRP A C 1
ATOM 757 O O . TRP A 1 94 ? -18.418 0.122 2.824 1.00 59.56 94 TRP A O 1
ATOM 767 N N . GLY A 1 95 ? -20.146 1.407 2.179 1.00 58.78 95 GLY A N 1
ATOM 768 C CA . GLY A 1 95 ? -20.480 0.680 0.949 1.00 58.78 95 GLY A CA 1
ATOM 769 C C . GLY A 1 95 ? -21.830 -0.048 0.970 1.00 58.78 95 GLY A C 1
ATOM 770 O O . GLY A 1 95 ? -22.262 -0.503 -0.080 1.00 58.78 95 GLY A O 1
ATOM 771 N N . THR A 1 96 ? -22.524 -0.119 2.116 1.00 52.41 96 THR A N 1
ATOM 772 C CA . THR A 1 96 ? -23.848 -0.776 2.263 1.00 52.41 96 THR A CA 1
ATOM 773 C C . THR A 1 96 ? -24.861 0.048 3.073 1.00 52.41 96 THR A C 1
ATOM 775 O O . THR A 1 96 ? -25.943 -0.436 3.397 1.00 52.41 96 THR A O 1
ATOM 778 N N . LYS A 1 97 ? -24.553 1.322 3.370 1.00 54.50 97 LYS A N 1
ATOM 779 C CA . LYS A 1 97 ? -25.401 2.262 4.140 1.00 54.50 97 LYS A CA 1
ATOM 780 C C . LYS A 1 97 ? -26.828 2.477 3.599 1.00 54.50 97 LYS A C 1
ATOM 782 O O . LYS A 1 97 ? -27.617 3.111 4.289 1.00 54.50 97 LYS A O 1
ATOM 787 N N . GLY A 1 98 ? -27.163 1.965 2.413 1.00 54.47 98 GLY A N 1
ATOM 788 C CA . GLY A 1 98 ? -28.525 1.968 1.867 1.00 54.47 98 GLY A CA 1
ATOM 789 C C . GLY A 1 98 ? -29.391 0.761 2.254 1.00 54.47 98 GLY A C 1
ATOM 790 O O . GLY A 1 98 ? -30.608 0.888 2.206 1.00 54.47 98 GLY A O 1
ATOM 791 N N . ASP A 1 99 ? -28.802 -0.366 2.677 1.00 51.62 99 ASP A N 1
ATOM 792 C CA . ASP A 1 99 ? -29.528 -1.648 2.785 1.00 51.62 99 ASP A CA 1
ATOM 793 C C . ASP A 1 99 ? -29.906 -2.065 4.217 1.00 51.62 99 ASP A C 1
ATOM 795 O O . ASP A 1 99 ? -30.720 -2.965 4.391 1.00 51.62 99 ASP A O 1
ATOM 799 N N . ASN A 1 100 ? -29.370 -1.419 5.262 1.00 52.75 100 ASN A N 1
ATOM 800 C CA . ASN A 1 100 ? -29.565 -1.856 6.657 1.00 52.75 100 ASN A CA 1
ATOM 801 C C . ASN A 1 100 ? -30.037 -0.743 7.607 1.00 52.75 100 ASN A C 1
ATOM 803 O O . ASN A 1 100 ? -29.518 -0.600 8.714 1.00 52.75 100 ASN A O 1
ATOM 807 N N . ALA A 1 101 ? -31.035 0.043 7.204 1.00 48.50 101 ALA A N 1
ATOM 808 C CA . ALA A 1 101 ? -31.750 0.926 8.126 1.00 48.50 101 ALA A CA 1
ATOM 809 C C . ALA A 1 101 ? -33.104 0.309 8.510 1.00 48.50 101 ALA A C 1
ATOM 811 O O . ALA A 1 101 ? -34.141 0.646 7.943 1.00 48.50 101 ALA A O 1
ATOM 812 N N . ALA A 1 102 ? -33.106 -0.593 9.493 1.00 50.47 102 ALA A N 1
ATOM 813 C CA . ALA A 1 102 ? -34.332 -0.938 10.205 1.00 50.47 102 ALA A CA 1
ATOM 814 C C . ALA A 1 102 ? -34.620 0.161 11.238 1.00 50.47 102 ALA A C 1
ATOM 816 O O . ALA A 1 102 ? -33.947 0.255 12.259 1.00 50.47 102 ALA A O 1
ATOM 817 N N . SER A 1 103 ? -35.583 1.010 10.872 1.00 48.31 103 SER A N 1
ATOM 818 C CA . SER A 1 103 ? -36.552 1.725 11.711 1.00 48.31 103 SER A CA 1
ATOM 819 C C . SER A 1 103 ? -36.089 2.271 13.065 1.00 48.31 103 SER A C 1
ATOM 821 O O . SER A 1 103 ? -35.800 1.526 13.995 1.00 48.31 103 SER A O 1
ATOM 823 N N . ASN A 1 104 ? -36.212 3.593 13.197 1.00 49.25 104 ASN A N 1
ATOM 824 C CA . ASN A 1 104 ? -36.429 4.303 14.454 1.00 49.25 104 ASN A CA 1
ATOM 825 C C . ASN A 1 104 ? -37.380 3.524 15.387 1.00 49.25 104 ASN A C 1
ATOM 827 O O . ASN A 1 104 ? -38.599 3.610 15.237 1.00 49.25 104 ASN A O 1
ATOM 831 N N . ASP A 1 105 ? -36.828 2.787 16.350 1.00 51.38 105 ASP A N 1
ATOM 832 C CA . ASP A 1 105 ? -37.580 2.259 17.485 1.00 51.38 105 ASP A CA 1
ATOM 833 C C . ASP A 1 105 ? -37.728 3.393 18.505 1.00 51.38 105 ASP A C 1
ATOM 835 O O . ASP A 1 105 ? -36.884 3.622 19.375 1.00 51.38 105 ASP A O 1
ATOM 839 N N . LEU A 1 106 ? -38.772 4.200 18.308 1.00 53.75 106 LEU A N 1
ATOM 840 C CA . LEU A 1 106 ? -39.249 5.137 19.317 1.00 53.75 106 LEU A CA 1
ATOM 841 C C . LEU A 1 106 ? -39.830 4.302 20.457 1.00 53.75 106 LEU A C 1
ATOM 843 O O . LEU A 1 106 ? -40.972 3.849 20.400 1.00 53.75 106 LEU A O 1
ATOM 847 N N . GLY A 1 107 ? -38.979 4.078 21.457 1.00 43.53 107 GLY A N 1
ATOM 848 C CA . GLY A 1 107 ? -39.221 3.193 22.581 1.00 43.53 107 GLY A CA 1
ATOM 849 C C . GLY A 1 107 ? -40.602 3.337 23.211 1.00 43.53 107 GLY A C 1
ATOM 850 O O . GLY A 1 107 ? -41.107 4.438 23.401 1.00 43.53 107 GLY A O 1
ATOM 851 N N . HIS A 1 108 ? -41.173 2.178 23.542 1.00 46.97 108 HIS A N 1
ATOM 852 C CA . HIS A 1 108 ? -42.234 1.904 24.515 1.00 46.97 108 HIS A CA 1
ATOM 853 C C . HIS A 1 108 ? -42.976 3.106 25.142 1.00 46.97 108 HIS A C 1
ATOM 855 O O . HIS A 1 108 ? -43.054 3.226 26.362 1.00 46.97 108 HIS A O 1
ATOM 861 N N . ALA A 1 109 ? -43.631 3.938 24.338 1.00 44.06 109 ALA A N 1
ATOM 862 C CA . ALA A 1 109 ? -44.718 4.785 24.807 1.00 44.06 109 ALA A CA 1
ATOM 863 C C . ALA A 1 109 ? -46.023 4.023 24.557 1.00 44.06 109 ALA A C 1
ATOM 865 O O . ALA A 1 109 ? -46.582 4.051 23.460 1.00 44.06 109 ALA A O 1
ATOM 866 N N . LYS A 1 110 ? -46.508 3.284 25.563 1.00 50.72 110 LYS A N 1
ATOM 867 C CA . LYS A 1 110 ? -47.869 2.734 25.517 1.00 50.72 110 LYS A CA 1
ATOM 868 C C . LYS A 1 110 ? -48.858 3.882 25.716 1.00 50.72 110 LYS A C 1
ATOM 870 O O . LYS A 1 110 ? -49.249 4.179 26.838 1.00 50.72 110 LYS A O 1
ATOM 875 N N . ALA A 1 111 ? -49.255 4.524 24.623 1.00 47.22 111 ALA A N 1
ATOM 876 C CA . ALA A 1 111 ? -50.419 5.394 24.613 1.00 47.22 111 ALA A CA 1
ATOM 877 C C . ALA A 1 111 ? -51.680 4.518 24.689 1.00 47.22 111 ALA A C 1
ATOM 879 O O . ALA A 1 111 ? -52.005 3.814 23.731 1.00 47.22 111 ALA A O 1
ATOM 880 N N . SER A 1 112 ? -52.374 4.530 25.830 1.00 50.38 112 SER A N 1
ATOM 881 C CA . SER A 1 112 ? -53.740 4.004 25.895 1.00 50.38 112 SER A CA 1
ATOM 882 C C . SER A 1 112 ? -54.690 5.080 25.382 1.00 50.38 112 SER A C 1
ATOM 884 O O . SER A 1 112 ? -54.627 6.229 25.819 1.00 50.38 112 SER A O 1
ATOM 886 N N . LYS A 1 113 ? -55.537 4.727 24.414 1.00 42.81 113 LYS A N 1
ATOM 887 C CA . LYS A 1 113 ? -56.556 5.620 23.862 1.00 42.81 113 LYS A CA 1
ATOM 888 C C . LYS A 1 113 ? -57.908 5.222 24.425 1.00 42.81 113 LYS A C 1
ATOM 890 O O . LYS A 1 113 ? -58.449 4.199 24.022 1.00 42.81 113 LYS A O 1
ATOM 895 N N . GLU A 1 114 ? -58.488 6.087 25.244 1.00 42.06 114 GLU A N 1
ATOM 896 C CA . GLU A 1 114 ? -59.925 6.075 25.491 1.00 42.06 114 GLU A CA 1
ATOM 897 C C . GLU A 1 114 ? -60.468 7.496 25.278 1.00 42.06 114 GLU A C 1
ATOM 899 O O . GLU A 1 114 ? -59.952 8.470 25.819 1.00 42.06 114 GLU A O 1
ATOM 904 N N . GLY A 1 115 ? -61.451 7.645 24.384 1.00 49.09 115 GLY A N 1
ATOM 905 C CA . GLY A 1 115 ? -62.208 8.895 24.234 1.00 49.09 115 GLY A CA 1
ATOM 906 C C . GLY A 1 115 ? -61.534 10.091 23.535 1.00 49.09 115 GLY A C 1
ATOM 907 O O . GLY A 1 115 ? -62.014 11.210 23.686 1.00 49.09 115 GLY A O 1
ATOM 908 N N . GLY A 1 116 ? -60.469 9.912 22.745 1.00 51.38 116 GLY A N 1
ATOM 909 C CA . GLY A 1 116 ? -60.012 10.948 21.796 1.00 51.38 116 GLY A CA 1
ATOM 910 C C . GLY A 1 116 ? -59.228 12.137 22.377 1.00 51.38 116 GLY A C 1
ATOM 911 O O . GLY A 1 116 ? -59.028 13.126 21.673 1.00 51.38 116 GLY A O 1
ATOM 912 N N . LYS A 1 117 ? -58.725 12.044 23.611 1.00 44.94 117 LYS A N 1
ATOM 913 C CA . LYS A 1 117 ? -57.667 12.926 24.132 1.00 44.94 117 LYS A CA 1
ATOM 914 C C . LYS A 1 117 ? -56.545 12.076 24.717 1.00 44.94 117 LYS A C 1
ATOM 916 O O . LYS A 1 117 ? -56.812 11.122 25.436 1.00 44.94 117 LYS A O 1
ATOM 921 N N . GLU A 1 118 ? -55.299 12.410 24.391 1.00 46.75 118 GLU A N 1
ATOM 922 C CA . GLU A 1 118 ? -54.123 11.829 25.043 1.00 46.75 118 GLU A CA 1
ATOM 923 C C . GLU A 1 118 ? -54.081 12.331 26.485 1.00 46.75 118 GLU A C 1
ATOM 925 O O . GLU A 1 118 ? -53.759 13.492 26.740 1.00 46.75 118 GLU A O 1
ATOM 930 N N . VAL A 1 119 ? -54.457 11.473 27.428 1.00 47.56 119 VAL A N 1
ATOM 931 C CA . VAL A 1 119 ? -54.356 11.774 28.854 1.00 47.56 119 VAL A CA 1
ATOM 932 C C . VAL A 1 119 ? -53.446 10.730 29.476 1.00 47.56 119 VAL A C 1
ATOM 934 O O . VAL A 1 119 ? -53.738 9.537 29.455 1.00 47.56 119 VAL A O 1
ATOM 937 N N . ALA A 1 120 ? -52.308 11.181 29.995 1.00 46.59 120 ALA A N 1
ATOM 938 C CA . ALA A 1 120 ? -51.482 10.366 30.866 1.00 46.59 120 ALA A CA 1
ATOM 939 C C . ALA A 1 120 ? -52.207 10.262 32.213 1.00 46.59 120 ALA A C 1
ATOM 941 O O . ALA A 1 120 ? -52.268 11.241 32.959 1.00 46.59 120 ALA A O 1
ATOM 942 N N . GLU A 1 121 ? -52.781 9.098 32.517 1.00 46.31 121 GLU A N 1
ATOM 943 C CA . GLU A 1 121 ? -53.295 8.812 33.856 1.00 46.31 121 GLU A CA 1
ATOM 944 C C . GLU A 1 121 ? -52.119 8.686 34.825 1.00 46.31 121 GLU A C 1
ATOM 946 O O . GLU A 1 121 ? -51.558 7.615 35.052 1.00 46.31 121 GLU A O 1
ATOM 951 N N . VAL A 1 122 ? -51.718 9.817 35.396 1.00 51.72 122 VAL A N 1
ATOM 952 C CA . VAL A 1 122 ? -50.915 9.828 36.612 1.00 51.72 122 VAL A CA 1
ATOM 953 C C . VAL A 1 122 ? -51.905 9.806 37.766 1.00 51.72 122 VAL A C 1
ATOM 955 O O . VAL A 1 122 ? -52.518 10.823 38.088 1.00 51.72 122 VAL A O 1
ATOM 958 N N . ALA A 1 123 ? -52.088 8.631 38.368 1.00 56.28 123 ALA A N 1
ATOM 959 C CA . ALA A 1 123 ? -52.843 8.476 39.603 1.00 56.28 123 ALA A CA 1
ATOM 960 C C . ALA A 1 123 ? -52.102 9.204 40.738 1.00 56.28 123 ALA A C 1
ATOM 962 O O . ALA A 1 123 ? -51.261 8.630 41.425 1.00 56.28 123 ALA A O 1
ATOM 963 N N . LEU A 1 124 ? -52.365 10.502 40.883 1.00 54.62 124 LEU A N 1
ATOM 964 C CA . LEU A 1 124 ? -51.919 11.313 42.011 1.00 54.62 124 LEU A CA 1
ATOM 965 C C . LEU A 1 124 ? -52.889 11.067 43.175 1.00 54.62 124 LEU A C 1
ATOM 967 O O . LEU A 1 124 ? -54.065 11.423 43.054 1.00 54.62 124 LEU A O 1
ATOM 971 N N . PRO A 1 125 ? -52.439 10.475 44.294 1.00 56.72 125 PRO A N 1
ATOM 972 C CA . PRO A 1 125 ? -53.278 10.333 45.474 1.00 56.72 125 PRO A CA 1
ATOM 973 C C . PRO A 1 125 ? -53.625 11.731 45.995 1.00 56.72 125 PRO A C 1
ATOM 975 O O . PRO A 1 125 ? -52.740 12.520 46.326 1.00 56.72 125 PRO A O 1
ATOM 978 N N . THR A 1 126 ? -54.910 12.074 46.005 1.00 58.84 126 THR A N 1
ATOM 979 C CA . THR A 1 126 ? -55.409 13.401 46.418 1.00 58.84 126 THR A CA 1
ATOM 980 C C . THR A 1 126 ? -55.837 13.435 47.887 1.00 58.84 126 THR A C 1
ATOM 982 O O . THR A 1 126 ? -56.062 14.510 48.445 1.00 58.84 126 THR A O 1
ATOM 985 N N . GLU A 1 127 ? -55.902 12.274 48.540 1.00 64.19 127 GLU A N 1
ATOM 986 C CA . GLU A 1 127 ? -56.323 12.125 49.928 1.00 64.19 127 GLU A CA 1
ATOM 987 C C . GLU A 1 127 ? -55.123 12.186 50.890 1.00 64.19 127 GLU A C 1
ATOM 989 O O . GLU A 1 127 ? -54.091 11.547 50.683 1.00 64.19 127 GLU A O 1
ATOM 994 N N . LYS A 1 128 ? -55.234 12.973 51.974 1.00 65.75 128 LYS A N 1
ATOM 995 C CA . LYS A 1 128 ? -54.119 13.213 52.920 1.00 65.75 128 LYS A CA 1
ATOM 996 C C . LYS A 1 128 ? -53.595 11.930 53.577 1.00 65.75 128 LYS A C 1
ATOM 998 O O . LYS A 1 128 ? -52.420 11.866 53.930 1.00 65.75 128 LYS A O 1
ATOM 1003 N N . ALA A 1 129 ? -54.460 10.931 53.746 1.00 71.75 129 ALA A N 1
ATOM 1004 C CA . ALA A 1 129 ? -54.089 9.628 54.286 1.00 71.75 129 ALA A CA 1
ATOM 1005 C C . ALA A 1 129 ? -53.136 8.873 53.345 1.00 71.75 129 ALA A C 1
ATOM 1007 O O . ALA A 1 129 ? -52.131 8.334 53.804 1.00 71.75 129 ALA A O 1
ATOM 1008 N N . ASP A 1 130 ? -53.389 8.922 52.037 1.00 70.31 130 ASP A N 1
ATOM 1009 C CA . ASP A 1 130 ? -52.548 8.268 51.034 1.00 70.31 130 ASP A CA 1
ATOM 1010 C C . ASP A 1 130 ? -51.191 8.959 50.880 1.00 70.31 130 ASP A C 1
ATOM 1012 O O . ASP A 1 130 ? -50.180 8.297 50.648 1.00 70.31 130 ASP A O 1
ATOM 1016 N N . ILE A 1 131 ? -51.143 10.284 51.071 1.00 70.94 131 ILE A N 1
ATOM 1017 C CA . ILE A 1 131 ? -49.887 11.051 51.080 1.00 70.94 131 ILE A CA 1
ATOM 1018 C C . ILE A 1 131 ? -49.002 10.610 52.249 1.00 70.94 131 ILE A C 1
ATOM 1020 O O . ILE A 1 131 ? -47.814 10.353 52.054 1.00 70.94 131 ILE A O 1
ATOM 1024 N N . ASN A 1 132 ? -49.572 10.486 53.451 1.00 80.62 132 ASN A N 1
ATOM 1025 C CA . ASN A 1 132 ? -48.825 10.020 54.621 1.00 80.62 132 ASN A CA 1
ATOM 1026 C C . ASN A 1 132 ? -48.402 8.554 54.469 1.00 80.62 132 ASN A C 1
ATOM 1028 O O . ASN A 1 132 ? -47.256 8.220 54.755 1.00 80.62 132 ASN A O 1
ATOM 1032 N N . ALA A 1 133 ? -49.277 7.696 53.937 1.00 80.06 133 ALA A N 1
ATOM 1033 C CA . ALA A 1 133 ? -48.940 6.301 53.671 1.00 80.06 133 ALA A CA 1
ATOM 1034 C C . ALA A 1 133 ? -47.802 6.164 52.642 1.00 80.06 133 ALA A C 1
ATOM 1036 O O . ALA A 1 133 ? -46.906 5.338 52.815 1.00 80.06 133 ALA A O 1
ATOM 1037 N N . ALA A 1 134 ? -47.794 6.991 51.592 1.00 78.56 134 ALA A N 1
ATOM 1038 C CA . ALA A 1 134 ? -46.702 7.042 50.623 1.00 78.56 134 ALA A CA 1
ATOM 1039 C C . ALA A 1 134 ? -45.404 7.590 51.240 1.00 78.56 134 ALA A C 1
ATOM 1041 O O . ALA A 1 134 ? -44.325 7.066 50.958 1.00 78.56 134 ALA A O 1
ATOM 1042 N N . TYR A 1 135 ? -45.501 8.602 52.105 1.00 80.50 135 TYR A N 1
ATOM 1043 C CA . TYR A 1 135 ? -44.361 9.186 52.813 1.00 80.50 135 TYR A CA 1
ATOM 1044 C C . TYR A 1 135 ? -43.683 8.181 53.754 1.00 80.50 135 TYR A C 1
ATOM 1046 O O . TYR A 1 135 ? -42.465 8.002 53.686 1.00 80.50 135 TYR A O 1
ATOM 1054 N N . ASP A 1 136 ? -44.461 7.460 54.563 1.00 86.00 136 ASP A N 1
ATOM 1055 C CA . ASP A 1 136 ? -43.942 6.431 55.472 1.00 86.00 136 ASP A CA 1
ATOM 1056 C C . ASP A 1 136 ? -43.288 5.274 54.702 1.00 86.00 136 ASP A C 1
ATOM 1058 O O . ASP A 1 136 ? -42.248 4.742 55.105 1.00 86.00 136 ASP A O 1
ATOM 1062 N N . LYS A 1 137 ? -43.852 4.924 53.540 1.00 84.12 137 LYS A N 1
ATOM 1063 C CA . LYS A 1 137 ? -43.301 3.902 52.644 1.00 84.12 137 LYS A CA 1
ATOM 1064 C C . LYS A 1 137 ? -41.965 4.333 52.026 1.00 84.12 137 LYS A C 1
ATOM 1066 O O . LYS A 1 137 ? -41.026 3.539 51.994 1.00 84.12 137 LYS A O 1
ATOM 1071 N N . LEU A 1 138 ? -41.847 5.595 51.607 1.00 83.31 138 LEU A N 1
ATOM 1072 C CA . LEU A 1 138 ? -40.595 6.172 51.100 1.00 83.31 138 LEU A CA 1
ATOM 1073 C C . LEU A 1 138 ? -39.518 6.257 52.190 1.00 83.31 138 LEU A C 1
ATOM 1075 O O . LEU A 1 138 ? -38.354 5.972 51.917 1.00 83.31 138 LEU A O 1
ATOM 1079 N N . LEU A 1 139 ? -39.887 6.595 53.431 1.00 85.69 139 LEU A N 1
ATOM 1080 C CA . LEU A 1 139 ? -38.979 6.579 54.587 1.00 85.69 139 LEU A CA 1
ATOM 1081 C C . LEU A 1 139 ? -38.405 5.180 54.851 1.00 85.69 139 LEU A C 1
ATOM 1083 O O . LEU A 1 139 ? -37.210 5.046 55.126 1.00 85.69 139 LEU A O 1
ATOM 1087 N N . GLN A 1 140 ? -39.233 4.138 54.730 1.00 85.19 140 GLN A N 1
ATOM 1088 C CA . GLN A 1 140 ? -38.778 2.750 54.836 1.00 85.19 140 GLN A CA 1
ATOM 1089 C C . GLN A 1 140 ? -37.862 2.346 53.674 1.00 85.19 140 GLN A C 1
ATOM 1091 O O . GLN A 1 140 ? -36.832 1.717 53.914 1.00 85.19 140 GLN A O 1
ATOM 1096 N N . GLU A 1 141 ? -38.180 2.735 52.437 1.00 81.88 141 GLU A N 1
ATOM 1097 C CA . GLU A 1 141 ? -37.322 2.468 51.273 1.00 81.88 141 GLU A CA 1
ATOM 1098 C C . GLU A 1 141 ? -35.971 3.196 51.360 1.00 81.88 141 GLU A C 1
ATOM 1100 O O . GLU A 1 141 ? -34.940 2.599 51.054 1.00 81.88 141 GLU A O 1
ATOM 1105 N N . LEU A 1 142 ? -35.948 4.440 51.850 1.00 81.38 142 LEU A N 1
ATOM 1106 C CA . LEU A 1 142 ? -34.725 5.227 52.069 1.00 81.38 142 LEU A CA 1
ATOM 1107 C C . LEU A 1 142 ? -33.853 4.679 53.210 1.00 81.38 142 LEU A C 1
ATOM 1109 O O . LEU A 1 142 ? -32.635 4.865 53.198 1.00 81.38 142 LEU A O 1
ATOM 1113 N N . SER A 1 143 ? -34.458 4.013 54.198 1.00 83.19 143 SER A N 1
ATOM 1114 C CA . SER A 1 143 ? -33.738 3.384 55.314 1.00 83.19 143 SER A CA 1
ATOM 1115 C C . SER A 1 143 ? -32.924 2.161 54.870 1.00 83.19 143 SER A C 1
ATOM 1117 O O . SER A 1 143 ? -31.906 1.822 55.482 1.00 83.19 143 SER A O 1
ATOM 1119 N N . VAL A 1 144 ? -33.325 1.512 53.774 1.00 83.19 144 VAL A N 1
ATOM 1120 C CA . VAL A 1 144 ? -32.608 0.371 53.206 1.00 83.19 144 VAL A CA 1
ATOM 1121 C C . VAL A 1 144 ? -31.508 0.882 52.278 1.00 83.19 144 VAL A C 1
ATOM 1123 O O . VAL A 1 144 ? -31.771 1.508 51.256 1.00 83.19 144 VAL A O 1
ATOM 1126 N N . ARG A 1 145 ? -30.242 0.580 52.602 1.00 77.38 145 ARG A N 1
ATOM 1127 C CA . ARG A 1 145 ? -29.115 0.904 51.715 1.00 77.38 145 ARG A CA 1
ATOM 1128 C C . ARG A 1 145 ? -29.368 0.252 50.340 1.00 77.38 145 ARG A C 1
ATOM 1130 O O . ARG A 1 145 ? -29.571 -0.968 50.305 1.00 77.38 145 ARG A O 1
ATOM 1137 N N . PRO A 1 146 ? -29.333 1.012 49.226 1.00 74.88 146 PRO A N 1
ATOM 1138 C CA . PRO A 1 146 ? -29.506 0.450 47.894 1.00 74.88 146 PRO A CA 1
ATOM 1139 C C . PRO A 1 146 ? -28.522 -0.702 47.712 1.00 74.88 146 PRO A C 1
ATOM 1141 O O . PRO A 1 146 ? -27.320 -0.537 47.936 1.00 74.88 146 PRO A O 1
ATOM 1144 N N . LYS A 1 147 ? -29.022 -1.891 47.363 1.00 72.62 147 LYS A N 1
ATOM 1145 C CA . LYS A 1 147 ? -28.139 -3.002 46.999 1.00 72.62 147 LYS A CA 1
ATOM 1146 C C . LYS A 1 147 ? -27.294 -2.519 45.829 1.00 72.62 147 LYS A C 1
ATOM 1148 O O . LYS A 1 147 ? -27.857 -1.995 44.873 1.00 72.62 147 LYS A O 1
ATOM 1153 N N . GLU A 1 148 ? -25.975 -2.688 45.905 1.00 65.12 148 GLU A N 1
ATOM 1154 C CA . GLU A 1 148 ? -25.096 -2.427 44.767 1.00 65.12 148 GLU A CA 1
ATOM 1155 C C . GLU A 1 148 ? -25.562 -3.307 43.608 1.00 65.12 148 GLU A C 1
ATOM 1157 O O . GLU A 1 148 ? -25.290 -4.512 43.549 1.00 65.12 148 GLU A O 1
ATOM 1162 N N . VAL A 1 149 ? -26.342 -2.718 42.705 1.00 66.06 149 VAL A N 1
ATOM 1163 C CA . VAL A 1 149 ? -26.683 -3.348 41.445 1.00 66.06 149 VAL A CA 1
ATOM 1164 C C . VAL A 1 149 ? -25.362 -3.412 40.707 1.00 66.06 149 VAL A C 1
ATOM 1166 O O . VAL A 1 149 ? -24.844 -2.401 40.243 1.00 66.06 149 VAL A O 1
ATOM 1169 N N . LYS A 1 150 ? -24.767 -4.606 40.651 1.00 61.56 150 LYS A N 1
ATOM 1170 C CA . LYS A 1 150 ? -23.674 -4.869 39.723 1.00 61.56 150 LYS A CA 1
ATOM 1171 C C . LYS A 1 150 ? -24.269 -4.683 38.340 1.00 61.56 150 LYS A C 1
ATOM 1173 O O . LYS A 1 150 ? -24.882 -5.616 37.822 1.00 61.56 150 LYS A O 1
ATOM 1178 N N . GLU A 1 151 ? -24.145 -3.480 37.788 1.00 66.12 151 GLU A N 1
ATOM 1179 C CA . GLU A 1 151 ? -24.529 -3.198 36.417 1.00 66.12 151 GLU A CA 1
ATOM 1180 C C . GLU A 1 151 ? -23.737 -4.158 35.533 1.00 66.12 151 GLU A C 1
ATOM 1182 O O . GLU A 1 151 ? -22.538 -4.006 35.284 1.00 66.12 151 GLU A O 1
ATOM 1187 N N . LYS A 1 152 ? -24.393 -5.244 35.119 1.00 60.81 152 LYS A N 1
ATOM 1188 C CA . LYS A 1 152 ? -23.864 -6.087 34.064 1.00 60.81 152 LYS A CA 1
ATOM 1189 C C . LYS A 1 152 ? -23.962 -5.226 32.828 1.00 60.81 152 LYS A C 1
ATOM 1191 O O . LYS A 1 152 ? -25.056 -4.992 32.332 1.00 60.81 152 LYS A O 1
ATOM 1196 N N . ARG A 1 153 ? -22.805 -4.721 32.405 1.00 60.75 153 ARG A N 1
ATOM 1197 C CA . ARG A 1 153 ? -22.662 -3.888 31.220 1.00 60.75 153 ARG A CA 1
ATOM 1198 C C . ARG A 1 153 ? -23.499 -4.478 30.093 1.00 60.75 153 ARG A C 1
ATOM 1200 O O . ARG A 1 153 ? -23.353 -5.668 29.791 1.00 60.75 153 ARG A O 1
ATOM 1207 N N . ASP A 1 154 ? -24.367 -3.653 29.524 1.00 76.69 154 ASP A N 1
ATOM 1208 C CA . ASP A 1 154 ? -25.310 -4.093 28.510 1.00 76.69 154 ASP A CA 1
ATOM 1209 C C . ASP A 1 154 ? -24.578 -4.785 27.355 1.00 76.69 154 ASP A C 1
ATOM 1211 O O . ASP A 1 154 ? -23.444 -4.427 27.004 1.00 76.69 154 ASP A O 1
ATOM 1215 N N . ALA A 1 155 ? -25.210 -5.798 26.760 1.00 73.50 155 ALA A N 1
ATOM 1216 C CA . ALA A 1 155 ? -24.576 -6.598 25.709 1.00 73.50 155 ALA A CA 1
ATOM 1217 C C . ALA A 1 155 ? -24.135 -5.725 24.517 1.00 73.50 155 ALA A C 1
ATOM 1219 O O . ALA A 1 155 ? -23.094 -5.991 23.907 1.00 73.50 155 ALA A O 1
ATOM 1220 N N . SER A 1 156 ? -24.884 -4.650 24.239 1.00 74.94 156 SER A N 1
ATOM 1221 C CA . SER A 1 156 ? -24.534 -3.646 23.229 1.00 74.94 156 SER A CA 1
ATOM 1222 C C . SER A 1 156 ? -23.254 -2.893 23.590 1.00 74.94 156 SER A C 1
ATOM 1224 O O . SER A 1 156 ? -22.302 -2.874 22.809 1.00 74.94 156 SER A O 1
ATOM 1226 N N . THR A 1 157 ? -23.172 -2.355 24.809 1.00 76.06 157 THR A N 1
ATOM 1227 C CA . THR A 1 157 ? -22.008 -1.594 25.272 1.00 76.06 157 THR A CA 1
ATOM 1228 C C . THR A 1 157 ? -20.747 -2.459 25.276 1.00 76.06 157 THR A C 1
ATOM 1230 O O . THR A 1 157 ? -19.721 -2.045 24.746 1.00 76.06 157 THR A O 1
ATOM 1233 N N . LYS A 1 158 ? -20.832 -3.709 25.759 1.00 80.69 158 LYS A N 1
ATOM 1234 C CA . LYS A 1 158 ? -19.695 -4.649 25.751 1.00 80.69 158 LYS A CA 1
ATOM 1235 C C . LYS A 1 158 ? -19.155 -4.905 24.338 1.00 80.69 158 LYS A C 1
ATOM 1237 O O . LYS A 1 158 ? -17.944 -5.043 24.154 1.00 80.69 158 LYS A O 1
ATOM 1242 N N . ARG A 1 159 ? -20.043 -4.977 23.342 1.00 77.19 159 ARG A N 1
ATOM 1243 C CA . ARG A 1 159 ? -19.668 -5.159 21.935 1.00 77.19 159 ARG A CA 1
ATOM 1244 C C . ARG A 1 159 ? -18.996 -3.908 21.365 1.00 77.19 159 ARG A C 1
ATOM 1246 O O . ARG A 1 159 ? -17.978 -4.028 20.687 1.00 77.19 159 ARG A O 1
ATOM 1253 N N . GLU A 1 160 ? -19.498 -2.720 21.689 1.00 78.81 160 GLU A N 1
ATOM 1254 C CA . GLU A 1 160 ? -18.861 -1.459 21.293 1.00 78.81 160 GLU A CA 1
ATOM 1255 C C . GLU A 1 160 ? -17.450 -1.303 21.865 1.00 78.81 160 GLU A C 1
ATOM 1257 O O . GLU A 1 160 ? -16.539 -0.884 21.148 1.00 78.81 160 GLU A O 1
ATOM 1262 N N . ASP A 1 161 ? -17.235 -1.653 23.135 1.00 81.38 161 ASP A N 1
ATOM 1263 C CA . ASP A 1 161 ? -15.895 -1.581 23.727 1.00 81.38 161 ASP A CA 1
ATOM 1264 C C . ASP A 1 161 ? -14.935 -2.570 23.084 1.00 81.38 161 ASP A C 1
ATOM 1266 O O . ASP A 1 161 ? -13.778 -2.230 22.840 1.00 81.38 161 ASP A O 1
ATOM 1270 N N . TYR A 1 162 ? -15.414 -3.778 22.778 1.00 85.62 162 TYR A N 1
ATOM 1271 C CA . TYR A 1 162 ? -14.621 -4.772 22.066 1.00 85.62 162 TYR A CA 1
ATOM 1272 C C . TYR A 1 162 ? -14.169 -4.242 20.701 1.00 85.62 162 TYR A C 1
ATOM 1274 O O . TYR A 1 162 ? -12.987 -4.332 20.366 1.00 85.62 162 TYR A O 1
ATOM 1282 N N . TYR A 1 163 ? -15.068 -3.615 19.938 1.00 83.25 163 TYR A N 1
ATOM 1283 C CA . TYR A 1 163 ? -14.720 -3.017 18.649 1.00 83.25 163 TYR A CA 1
ATOM 1284 C C . TYR A 1 163 ? -13.756 -1.832 18.774 1.00 83.25 163 TYR A C 1
ATOM 1286 O O . TYR A 1 163 ? -12.815 -1.718 17.981 1.00 83.25 163 TYR A O 1
ATOM 1294 N N . LYS A 1 164 ? -13.929 -0.979 19.792 1.00 82.88 164 LYS A N 1
ATOM 1295 C CA . LYS A 1 164 ? -12.990 0.116 20.088 1.00 82.88 164 LYS A CA 1
ATOM 1296 C C . LYS A 1 164 ? -11.601 -0.426 20.437 1.00 82.88 164 LYS A C 1
ATOM 1298 O O . LYS A 1 164 ? -10.610 0.105 19.939 1.00 82.88 164 LYS A O 1
ATOM 1303 N N . LEU A 1 165 ? -11.529 -1.491 21.237 1.00 87.06 165 LEU A N 1
ATOM 1304 C CA . LEU A 1 165 ? -10.274 -2.137 21.624 1.00 87.06 165 LEU A CA 1
ATOM 1305 C C . LEU A 1 165 ? -9.590 -2.812 20.431 1.00 87.06 165 LEU A C 1
ATOM 1307 O O . LEU A 1 165 ? -8.389 -2.636 20.239 1.00 87.06 165 LEU A O 1
ATOM 1311 N N . PHE A 1 166 ? -10.348 -3.534 19.603 1.00 87.69 166 PHE A N 1
ATOM 1312 C CA . PHE A 1 166 ? -9.824 -4.178 18.399 1.00 87.69 166 PHE A CA 1
ATOM 1313 C C . PHE A 1 166 ? -9.184 -3.161 17.452 1.00 87.69 166 PHE A C 1
ATOM 1315 O O . PHE A 1 166 ? -8.046 -3.353 17.028 1.00 87.69 166 PHE A O 1
ATOM 1322 N N . ARG A 1 167 ? -9.867 -2.040 17.190 1.00 86.44 167 ARG A N 1
ATOM 1323 C CA . ARG A 1 167 ? -9.322 -0.937 16.388 1.00 86.44 167 ARG A CA 1
ATOM 1324 C C . ARG A 1 167 ? -7.990 -0.434 16.941 1.00 86.44 167 ARG A C 1
ATOM 1326 O O . ARG A 1 167 ? -7.028 -0.298 16.189 1.00 86.44 167 ARG A O 1
ATOM 1333 N N . THR A 1 168 ? -7.937 -0.140 18.239 1.00 88.25 168 THR A N 1
ATOM 1334 C CA . THR A 1 168 ? -6.720 0.382 18.870 1.00 88.25 168 THR A CA 1
ATOM 1335 C C . THR A 1 168 ? -5.581 -0.630 18.770 1.00 88.25 168 THR A C 1
ATOM 1337 O O . THR A 1 168 ? -4.482 -0.268 18.361 1.00 88.25 168 THR A O 1
ATOM 1340 N N . ASN A 1 169 ? -5.849 -1.907 19.046 1.00 90.19 169 ASN A N 1
ATOM 1341 C CA . ASN A 1 169 ? -4.847 -2.967 18.949 1.00 90.19 169 ASN A CA 1
ATOM 1342 C C . ASN A 1 169 ? -4.354 -3.172 17.513 1.00 90.19 169 ASN A C 1
ATOM 1344 O O . ASN A 1 169 ? -3.163 -3.387 17.314 1.00 90.19 169 ASN A O 1
ATOM 1348 N N . LEU A 1 170 ? -5.239 -3.068 16.518 1.00 89.56 170 LEU A N 1
ATOM 1349 C CA . LEU A 1 170 ? -4.879 -3.184 15.107 1.00 89.56 170 LEU A CA 1
ATOM 1350 C C . LEU A 1 170 ? -3.932 -2.055 14.678 1.00 89.56 170 LEU A C 1
ATOM 1352 O O . LEU A 1 170 ? -2.884 -2.321 14.090 1.00 89.56 170 LEU A O 1
ATOM 1356 N N . VAL A 1 171 ? -4.268 -0.805 15.014 1.00 88.75 171 VAL A N 1
ATOM 1357 C CA . VAL A 1 171 ? -3.423 0.359 14.697 1.00 88.75 171 VAL A CA 1
ATOM 1358 C C . VAL A 1 171 ? -2.084 0.270 15.434 1.00 88.75 171 VAL A C 1
ATOM 1360 O O . VAL A 1 171 ? -1.041 0.504 14.826 1.00 88.75 171 VAL A O 1
ATOM 1363 N N . LEU A 1 172 ? -2.086 -0.128 16.711 1.00 90.75 172 LEU A N 1
ATOM 1364 C CA . LEU A 1 172 ? -0.859 -0.324 17.490 1.00 90.75 172 LEU A CA 1
ATOM 1365 C C . LEU A 1 172 ? 0.023 -1.433 16.910 1.00 90.75 172 LEU A C 1
ATOM 1367 O O . LEU A 1 172 ? 1.225 -1.228 16.760 1.00 90.75 172 LEU A O 1
ATOM 1371 N N . ALA A 1 173 ? -0.557 -2.579 16.546 1.00 92.12 173 ALA A N 1
ATOM 1372 C CA . ALA A 1 173 ? 0.173 -3.681 15.926 1.00 92.12 173 ALA A CA 1
ATOM 1373 C C . ALA A 1 173 ? 0.793 -3.253 14.589 1.00 92.12 173 ALA A C 1
ATOM 1375 O O . ALA A 1 173 ? 1.965 -3.534 14.344 1.00 92.12 173 ALA A O 1
ATOM 1376 N N . TRP A 1 174 ? 0.048 -2.511 13.765 1.00 89.12 174 TRP A N 1
ATOM 1377 C CA . TRP A 1 174 ? 0.552 -1.963 12.506 1.00 89.12 174 TRP A CA 1
ATOM 1378 C C . TRP A 1 174 ? 1.689 -0.951 12.722 1.00 89.12 174 TRP A C 1
ATOM 1380 O O . TRP A 1 174 ? 2.726 -1.022 12.055 1.00 89.12 174 TRP A O 1
ATOM 1390 N N . MET A 1 175 ? 1.546 -0.021 13.672 1.00 90.12 175 MET A N 1
ATOM 1391 C CA . MET A 1 175 ? 2.611 0.934 14.001 1.00 90.12 175 MET A CA 1
ATOM 1392 C C . MET A 1 175 ? 3.861 0.217 14.516 1.00 90.12 175 MET A C 1
ATOM 1394 O O . MET A 1 175 ? 4.969 0.518 14.070 1.00 90.12 175 MET A O 1
ATOM 1398 N N . PHE A 1 176 ? 3.689 -0.766 15.402 1.00 94.44 176 PHE A N 1
ATOM 1399 C CA . PHE A 1 176 ? 4.788 -1.555 15.947 1.00 94.44 176 PHE A CA 1
ATOM 1400 C C . PHE A 1 176 ? 5.479 -2.391 14.866 1.00 94.44 176 PHE A C 1
ATOM 1402 O O . PHE A 1 176 ? 6.706 -2.424 14.830 1.00 94.44 176 PHE A O 1
ATOM 1409 N N . SER A 1 177 ? 4.738 -2.995 13.929 1.00 92.38 177 SER A N 1
ATOM 1410 C CA . SER A 1 177 ? 5.344 -3.732 12.814 1.00 92.38 177 SER A CA 1
ATOM 1411 C C . SER A 1 177 ? 6.159 -2.822 11.890 1.00 92.38 177 SER A C 1
ATOM 1413 O O . SER A 1 177 ? 7.245 -3.206 11.461 1.00 92.38 177 SER A O 1
ATOM 1415 N N . ASN A 1 178 ? 5.690 -1.596 11.624 1.00 89.62 178 ASN A N 1
ATOM 1416 C CA . ASN A 1 178 ? 6.457 -0.618 10.842 1.00 89.62 178 ASN A CA 1
ATOM 1417 C C . ASN A 1 178 ? 7.710 -0.146 11.596 1.00 89.62 178 ASN A C 1
ATOM 1419 O O . ASN A 1 178 ? 8.787 -0.068 11.008 1.00 89.62 178 ASN A O 1
ATOM 1423 N N . ALA A 1 179 ? 7.595 0.120 12.899 1.00 91.00 179 ALA A N 1
ATOM 1424 C CA . ALA A 1 179 ? 8.737 0.482 13.735 1.00 91.00 179 ALA A CA 1
ATOM 1425 C C . ALA A 1 179 ? 9.778 -0.647 13.790 1.00 91.00 179 ALA A C 1
ATOM 1427 O O . ALA A 1 179 ? 10.971 -0.397 13.620 1.00 91.00 179 ALA A O 1
ATOM 1428 N N . LEU A 1 180 ? 9.329 -1.895 13.949 1.00 90.69 180 LEU A N 1
ATOM 1429 C CA . LEU A 1 180 ? 10.185 -3.077 13.932 1.00 90.69 180 LEU A CA 1
ATOM 1430 C C . LEU A 1 180 ? 10.930 -3.206 12.598 1.00 90.69 180 LEU A C 1
ATOM 1432 O O . LEU A 1 180 ? 12.138 -3.433 12.606 1.00 90.69 180 LEU A O 1
ATOM 1436 N N . LEU A 1 181 ? 10.252 -3.001 11.462 1.00 85.44 181 LEU A N 1
ATOM 1437 C CA . LEU A 1 181 ? 10.897 -2.993 10.144 1.00 85.44 181 LEU A CA 1
ATOM 1438 C C . LEU A 1 181 ? 12.001 -1.932 10.056 1.00 85.44 181 LEU A C 1
ATOM 1440 O O . LEU A 1 181 ? 13.113 -2.243 9.626 1.00 85.44 181 LEU A O 1
ATOM 1444 N N . VAL A 1 182 ? 11.736 -0.701 10.504 1.00 85.38 182 VAL A N 1
ATOM 1445 C CA . VAL A 1 182 ? 12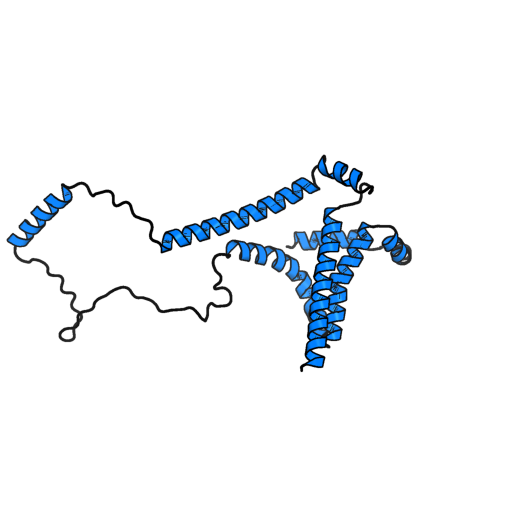.746 0.371 10.515 1.00 85.38 182 VAL A CA 1
ATOM 1446 C C . VAL A 1 182 ? 13.945 -0.016 11.378 1.00 85.38 182 VAL A C 1
ATOM 1448 O O . VAL A 1 182 ? 15.084 0.144 10.939 1.00 85.38 182 VAL A O 1
ATOM 1451 N N . VAL A 1 183 ? 13.713 -0.572 12.570 1.00 86.81 183 VAL A N 1
ATOM 1452 C CA . VAL A 1 183 ? 14.788 -1.019 13.470 1.00 86.81 183 VAL A CA 1
ATOM 1453 C C . VAL A 1 183 ? 15.612 -2.132 12.830 1.00 86.81 183 VAL A C 1
ATOM 1455 O O . VAL A 1 183 ? 16.839 -2.052 12.839 1.00 86.81 183 VAL A O 1
ATOM 1458 N N . ILE A 1 184 ? 14.969 -3.136 12.229 1.00 83.25 184 ILE A N 1
ATOM 1459 C CA . ILE A 1 184 ? 15.655 -4.253 11.566 1.00 83.25 184 ILE A CA 1
ATOM 1460 C C . ILE A 1 184 ? 16.578 -3.742 10.455 1.00 83.25 184 ILE A C 1
ATOM 1462 O O . ILE A 1 184 ? 17.748 -4.121 10.407 1.00 83.25 184 ILE A O 1
ATOM 1466 N N . PHE A 1 185 ? 16.081 -2.848 9.599 1.00 75.56 185 PHE A N 1
ATOM 1467 C CA . PHE A 1 185 ? 16.826 -2.373 8.429 1.00 75.56 185 PHE A CA 1
ATOM 1468 C C . PHE A 1 185 ? 17.738 -1.169 8.683 1.00 75.56 185 PHE A C 1
ATOM 1470 O O . PHE A 1 185 ? 18.531 -0.835 7.807 1.00 75.56 185 PHE A O 1
ATOM 1477 N N . THR A 1 186 ? 17.672 -0.547 9.862 1.00 80.38 186 THR A N 1
ATOM 1478 C CA . THR A 1 186 ? 18.599 0.524 10.289 1.00 80.38 186 THR A CA 1
ATOM 1479 C C . THR A 1 186 ? 19.630 0.011 11.304 1.00 80.38 186 THR A C 1
ATOM 1481 O O . THR A 1 186 ? 20.601 0.695 11.617 1.00 80.38 186 THR A O 1
ATOM 1484 N N . SER A 1 187 ? 19.451 -1.202 11.837 1.00 81.69 187 SER A N 1
ATOM 1485 C CA . SER A 1 187 ? 20.342 -1.763 12.852 1.00 81.69 187 SER A CA 1
ATOM 1486 C C . SER A 1 187 ? 21.729 -2.079 12.291 1.00 81.69 187 SER A C 1
ATOM 1488 O O . SER A 1 187 ? 21.899 -2.927 11.411 1.00 81.69 187 SER A O 1
ATOM 1490 N N . ASN A 1 188 ? 22.747 -1.473 12.906 1.00 78.44 188 ASN A N 1
ATOM 1491 C CA . ASN A 1 188 ? 24.161 -1.722 12.611 1.00 78.44 188 ASN A CA 1
ATOM 1492 C C . ASN A 1 188 ? 24.608 -3.162 12.912 1.00 78.44 188 ASN A C 1
ATOM 1494 O O . ASN A 1 188 ? 25.685 -3.564 12.485 1.00 78.44 188 ASN A O 1
ATOM 1498 N N . PHE A 1 189 ? 23.806 -3.942 13.641 1.00 78.19 189 PHE A N 1
ATOM 1499 C CA . PHE A 1 189 ? 24.081 -5.353 13.913 1.00 78.19 189 PHE A CA 1
ATOM 1500 C C . PHE A 1 189 ? 23.512 -6.275 12.825 1.00 78.19 189 PHE A C 1
ATOM 1502 O O . PHE A 1 189 ? 24.163 -7.232 12.408 1.00 78.19 189 PHE A O 1
ATOM 1509 N N . ILE A 1 190 ? 22.309 -5.968 12.335 1.00 76.38 190 ILE A N 1
ATOM 1510 C CA . ILE A 1 190 ? 21.572 -6.834 11.406 1.00 76.38 190 ILE A CA 1
ATOM 1511 C C . ILE A 1 190 ? 22.107 -6.685 9.979 1.00 76.38 190 ILE A C 1
ATOM 1513 O O . ILE A 1 190 ? 22.318 -7.688 9.299 1.00 76.38 190 ILE A O 1
ATOM 1517 N N . ILE A 1 191 ? 22.395 -5.459 9.532 1.00 74.44 191 ILE A N 1
ATOM 1518 C CA . ILE A 1 191 ? 22.859 -5.205 8.158 1.00 74.44 191 ILE A CA 1
ATOM 1519 C C . ILE A 1 191 ? 24.156 -5.978 7.832 1.00 74.44 191 ILE A C 1
ATOM 1521 O O . ILE A 1 191 ? 24.191 -6.659 6.805 1.00 74.44 191 ILE A O 1
ATOM 1525 N N . PRO A 1 192 ? 25.215 -5.969 8.676 1.00 77.31 192 PRO A N 1
ATOM 1526 C CA . PRO A 1 192 ? 26.422 -6.749 8.399 1.00 77.31 192 PRO A CA 1
ATOM 1527 C C . PRO A 1 192 ? 26.193 -8.262 8.435 1.00 77.31 192 PRO A C 1
ATOM 1529 O O . PRO A 1 192 ? 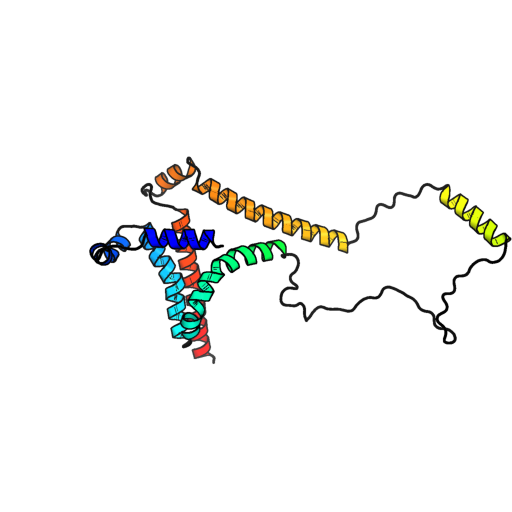26.846 -8.986 7.686 1.00 77.31 192 PRO A O 1
ATOM 1532 N N . TRP A 1 193 ? 25.283 -8.747 9.286 1.00 78.62 193 TRP A N 1
ATOM 1533 C CA . TRP A 1 193 ? 24.923 -10.165 9.349 1.00 78.62 193 TRP A CA 1
ATOM 1534 C C . TRP A 1 193 ? 24.232 -10.625 8.060 1.00 78.62 193 TRP A C 1
ATOM 1536 O O . TRP A 1 193 ? 24.646 -11.632 7.485 1.00 78.62 193 TRP A O 1
ATOM 1546 N N . ILE A 1 194 ? 23.270 -9.846 7.550 1.00 73.75 194 ILE A N 1
ATOM 1547 C CA . ILE A 1 194 ? 22.604 -10.128 6.269 1.00 73.75 194 ILE A CA 1
ATOM 1548 C C . ILE A 1 194 ? 23.623 -10.102 5.126 1.00 73.75 194 ILE A C 1
ATOM 1550 O O . ILE A 1 194 ? 23.709 -11.060 4.363 1.00 73.75 194 ILE A O 1
ATOM 1554 N N . ASN A 1 195 ? 24.453 -9.056 5.050 1.00 72.94 195 ASN A N 1
ATOM 1555 C CA . ASN A 1 195 ? 25.429 -8.904 3.966 1.00 72.94 195 ASN A CA 1
ATOM 1556 C C . ASN A 1 195 ? 26.445 -10.057 3.911 1.00 72.94 195 ASN A C 1
ATOM 1558 O O . ASN A 1 195 ? 26.830 -10.477 2.820 1.00 72.94 195 ASN A O 1
ATOM 1562 N N . ARG A 1 196 ? 26.845 -10.610 5.067 1.00 75.44 196 ARG A N 1
ATOM 1563 C CA . ARG A 1 196 ? 27.712 -11.801 5.135 1.00 75.44 196 ARG A CA 1
ATOM 1564 C C . ARG A 1 196 ? 27.047 -13.049 4.559 1.00 75.44 196 ARG A C 1
ATOM 1566 O O . ARG A 1 196 ? 27.738 -13.854 3.948 1.00 75.44 196 ARG A O 1
ATOM 1573 N N . GLN A 1 197 ? 25.740 -13.217 4.748 1.00 72.56 197 GLN A N 1
ATOM 1574 C CA . GLN A 1 197 ? 25.010 -14.373 4.221 1.00 72.56 197 GLN A CA 1
ATOM 1575 C C . GLN A 1 197 ? 24.706 -14.249 2.726 1.00 72.56 197 GLN A C 1
ATOM 1577 O O . GLN A 1 197 ? 24.729 -15.250 2.017 1.00 72.56 197 GLN A O 1
ATOM 1582 N N . THR A 1 198 ? 24.435 -13.037 2.235 1.00 67.00 198 THR A N 1
ATOM 1583 C CA . THR A 1 198 ? 24.077 -12.807 0.826 1.00 67.00 198 THR A CA 1
ATOM 1584 C C . THR A 1 198 ? 25.270 -12.527 -0.089 1.00 67.00 198 THR A C 1
ATOM 1586 O O . THR A 1 198 ? 25.077 -12.423 -1.298 1.00 67.00 198 THR A O 1
ATOM 1589 N N . GLY A 1 199 ? 26.487 -12.384 0.453 1.00 63.47 199 GLY A N 1
ATOM 1590 C CA . GLY A 1 199 ? 27.709 -12.150 -0.330 1.00 63.47 199 GLY A CA 1
ATOM 1591 C C . GLY A 1 199 ? 27.680 -10.865 -1.168 1.00 63.47 199 GLY A C 1
ATOM 1592 O O . GLY A 1 199 ? 28.360 -10.787 -2.186 1.00 63.47 199 GLY A O 1
ATOM 1593 N N . GLN A 1 200 ? 26.858 -9.882 -0.783 1.00 59.81 200 GLN A N 1
ATOM 1594 C CA . GLN A 1 200 ? 26.649 -8.642 -1.535 1.00 59.81 200 GLN A CA 1
ATOM 1595 C C . GLN A 1 200 ? 27.334 -7.452 -0.854 1.00 59.81 200 GLN A C 1
ATOM 1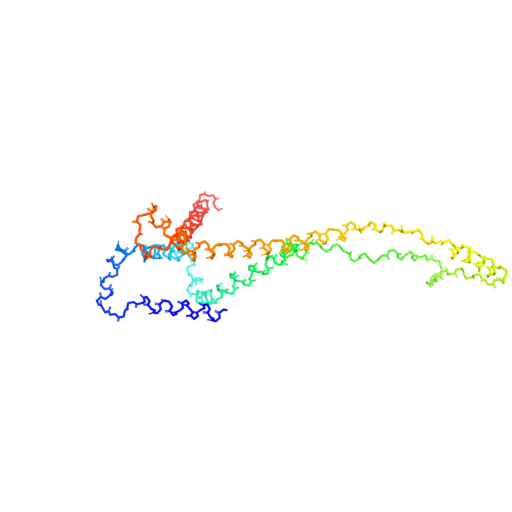597 O O . GLN A 1 200 ? 27.329 -7.330 0.374 1.00 59.81 200 GLN A O 1
ATOM 1602 N N . ASP A 1 201 ? 27.894 -6.558 -1.674 1.00 56.19 201 ASP A N 1
ATOM 1603 C CA . ASP A 1 201 ? 28.526 -5.312 -1.242 1.00 56.19 201 ASP A CA 1
ATOM 1604 C C . ASP A 1 201 ? 27.553 -4.360 -0.529 1.00 56.19 201 ASP A C 1
ATOM 1606 O O . ASP A 1 201 ? 26.332 -4.430 -0.679 1.00 56.19 201 ASP A O 1
ATOM 1610 N N . ARG A 1 202 ? 28.125 -3.400 0.212 1.00 53.66 202 ARG A N 1
ATOM 1611 C CA . ARG A 1 202 ? 27.447 -2.432 1.103 1.00 53.66 202 ARG A CA 1
ATOM 1612 C C . ARG A 1 202 ? 26.305 -1.612 0.474 1.00 53.66 202 ARG A C 1
ATOM 1614 O O . ARG A 1 202 ? 25.591 -0.934 1.205 1.00 53.66 202 ARG A O 1
ATOM 1621 N N . THR A 1 203 ? 26.128 -1.641 -0.845 1.00 57.38 203 THR A N 1
ATOM 1622 C CA . THR A 1 203 ? 25.049 -0.943 -1.569 1.00 57.38 203 THR A CA 1
ATOM 1623 C C . THR A 1 203 ? 23.780 -1.797 -1.731 1.00 57.38 203 THR A C 1
ATOM 1625 O O . THR A 1 203 ? 22.758 -1.296 -2.207 1.00 57.38 203 THR A O 1
ATOM 1628 N N . PHE A 1 204 ? 23.808 -3.076 -1.344 1.00 58.53 204 PHE A N 1
ATOM 1629 C CA . PHE A 1 204 ? 22.632 -3.940 -1.374 1.00 58.53 204 PHE A CA 1
ATOM 1630 C C . PHE A 1 204 ? 21.679 -3.600 -0.225 1.00 58.53 204 PHE A C 1
ATOM 1632 O O . PHE A 1 204 ? 21.986 -3.815 0.945 1.00 58.53 204 PHE A O 1
ATOM 1639 N N . ASN A 1 205 ? 20.501 -3.070 -0.564 1.00 71.44 205 ASN A N 1
ATOM 1640 C CA . ASN A 1 205 ? 19.404 -2.924 0.383 1.00 71.44 205 ASN A CA 1
ATOM 1641 C C . ASN A 1 205 ? 18.440 -4.119 0.207 1.00 71.44 205 ASN A C 1
ATOM 1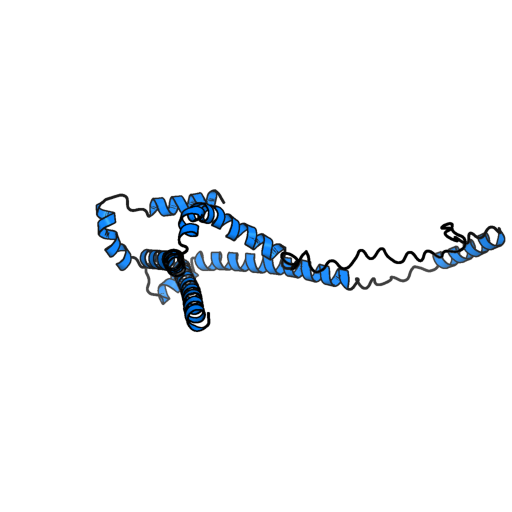643 O O . ASN A 1 205 ? 17.637 -4.120 -0.739 1.00 71.44 205 ASN A O 1
ATOM 1647 N N . PRO A 1 206 ? 18.516 -5.146 1.076 1.00 72.31 206 PRO A N 1
ATOM 1648 C CA . PRO A 1 206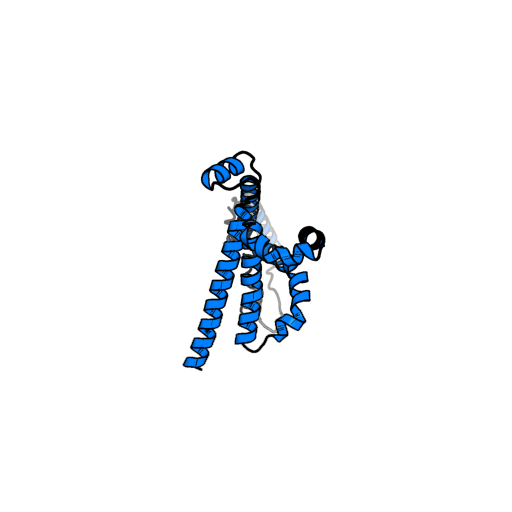 ? 17.695 -6.352 0.962 1.00 72.31 206 PRO A CA 1
ATOM 1649 C C . PRO A 1 206 ? 16.195 -6.043 1.020 1.00 72.31 206 PRO A C 1
ATOM 1651 O O . PRO A 1 206 ? 15.414 -6.669 0.307 1.00 72.31 206 PRO A O 1
ATOM 1654 N N . TYR A 1 207 ? 15.793 -5.032 1.796 1.00 76.62 207 TYR A N 1
ATOM 1655 C CA . TYR A 1 207 ? 14.399 -4.604 1.907 1.00 76.62 207 TYR A CA 1
ATOM 1656 C C . TYR A 1 207 ? 13.850 -4.065 0.586 1.00 76.62 207 TYR A C 1
ATOM 1658 O O . TYR A 1 207 ? 12.809 -4.518 0.115 1.00 76.62 207 TYR A O 1
ATOM 1666 N N . LEU A 1 208 ? 14.574 -3.137 -0.050 1.00 78.50 208 LEU A N 1
ATOM 1667 C CA . LEU A 1 208 ? 14.160 -2.580 -1.342 1.00 78.50 208 LEU A CA 1
ATOM 1668 C C . LEU A 1 208 ? 14.093 -3.663 -2.420 1.00 78.50 208 LEU A C 1
ATOM 1670 O O . LEU A 1 208 ? 13.149 -3.691 -3.203 1.00 78.50 208 LEU A O 1
ATOM 1674 N N . THR A 1 209 ? 15.055 -4.588 -2.429 1.00 79.38 209 THR A N 1
ATOM 1675 C CA . THR A 1 209 ? 15.047 -5.718 -3.368 1.00 79.38 209 THR A CA 1
ATOM 1676 C C . THR A 1 209 ? 13.828 -6.612 -3.162 1.00 79.38 209 THR A C 1
ATOM 1678 O O . THR A 1 209 ? 13.149 -6.943 -4.134 1.00 79.38 209 THR A O 1
ATOM 1681 N N . PHE A 1 210 ? 13.516 -6.962 -1.912 1.00 83.44 210 PHE A N 1
ATOM 1682 C CA . PHE A 1 210 ? 12.335 -7.756 -1.586 1.00 83.44 210 PHE A CA 1
ATOM 1683 C C . PHE A 1 210 ? 11.040 -7.061 -2.020 1.00 83.44 210 PHE A C 1
ATOM 1685 O O . PHE A 1 210 ? 10.185 -7.697 -2.638 1.00 83.44 210 PHE A O 1
ATOM 1692 N N . ILE A 1 211 ? 10.908 -5.755 -1.763 1.00 85.69 211 ILE A N 1
ATOM 1693 C CA . ILE A 1 211 ? 9.741 -4.975 -2.193 1.00 85.69 211 ILE A CA 1
ATOM 1694 C C . ILE A 1 211 ? 9.621 -4.960 -3.713 1.00 85.69 211 ILE A C 1
ATOM 1696 O O . ILE A 1 211 ? 8.546 -5.252 -4.228 1.00 85.69 211 ILE A O 1
ATOM 1700 N N . PHE A 1 212 ? 10.700 -4.664 -4.439 1.00 86.62 212 PHE A N 1
ATOM 1701 C CA . PHE A 1 212 ? 10.668 -4.603 -5.901 1.00 86.62 212 PHE A CA 1
ATOM 1702 C C . PHE A 1 212 ? 10.243 -5.933 -6.527 1.00 86.62 212 PHE A C 1
ATOM 1704 O O . PHE A 1 212 ? 9.391 -5.949 -7.416 1.00 86.62 212 PHE A O 1
ATOM 1711 N N . TRP A 1 213 ? 10.759 -7.056 -6.024 1.00 87.69 213 TRP A N 1
ATOM 1712 C CA . TRP A 1 213 ? 10.347 -8.380 -6.493 1.00 87.69 213 TRP A CA 1
ATOM 1713 C C . TRP A 1 213 ? 8.920 -8.747 -6.078 1.00 87.69 213 TRP A C 1
ATOM 1715 O O . TRP A 1 213 ? 8.183 -9.310 -6.885 1.00 87.69 213 TRP A O 1
ATOM 1725 N N . SER A 1 214 ? 8.495 -8.381 -4.866 1.00 90.69 214 SER A N 1
ATOM 1726 C CA . SER A 1 214 ? 7.122 -8.616 -4.397 1.00 90.69 214 SER A CA 1
ATOM 1727 C C . SER A 1 214 ? 6.100 -7.837 -5.228 1.00 90.69 214 SER A C 1
ATOM 1729 O O . SER A 1 214 ? 5.093 -8.396 -5.662 1.00 90.69 214 SER A O 1
ATOM 1731 N N . VAL A 1 215 ? 6.374 -6.560 -5.510 1.00 89.12 215 VAL A N 1
ATOM 1732 C CA . VAL A 1 215 ? 5.529 -5.704 -6.357 1.00 89.12 215 VAL A CA 1
ATOM 1733 C C . VAL A 1 215 ? 5.494 -6.223 -7.793 1.00 89.12 215 VAL A C 1
ATOM 1735 O O . VAL A 1 215 ? 4.417 -6.280 -8.392 1.00 89.12 215 VAL A O 1
ATOM 1738 N N . ALA A 1 216 ? 6.638 -6.651 -8.338 1.00 90.44 216 ALA A N 1
ATOM 1739 C CA . ALA A 1 216 ? 6.696 -7.246 -9.670 1.00 90.44 216 ALA A CA 1
ATOM 1740 C C . ALA A 1 216 ? 5.869 -8.540 -9.750 1.00 90.44 216 ALA A C 1
ATOM 1742 O O . ALA A 1 216 ? 5.071 -8.699 -10.674 1.00 90.44 216 ALA A O 1
ATOM 1743 N N . GLY A 1 217 ? 5.995 -9.423 -8.754 1.00 93.44 217 GLY A N 1
ATOM 1744 C CA . GLY A 1 217 ? 5.234 -10.670 -8.667 1.00 93.44 217 GLY A CA 1
ATOM 1745 C C . GLY A 1 217 ? 3.726 -10.444 -8.543 1.00 93.44 217 GLY A C 1
ATOM 1746 O O . GLY A 1 217 ? 2.952 -11.043 -9.288 1.00 93.44 217 GLY A O 1
ATOM 1747 N N . LEU A 1 218 ? 3.295 -9.532 -7.666 1.00 92.50 218 LEU A N 1
ATOM 1748 C CA . LEU A 1 218 ? 1.879 -9.175 -7.517 1.00 92.50 218 LEU A CA 1
ATOM 1749 C C . LEU A 1 218 ? 1.304 -8.544 -8.792 1.00 92.50 218 LEU A C 1
ATOM 1751 O O . LEU A 1 218 ? 0.178 -8.862 -9.179 1.00 92.50 218 LEU A O 1
ATOM 1755 N N . SER A 1 219 ? 2.070 -7.685 -9.469 1.00 91.81 219 SER A N 1
ATOM 1756 C CA . SER A 1 219 ? 1.650 -7.082 -10.743 1.00 91.81 219 SER A CA 1
ATOM 1757 C C . SER A 1 219 ? 1.510 -8.139 -11.840 1.00 91.81 219 SER A C 1
ATOM 1759 O O . SER A 1 219 ? 0.510 -8.147 -12.557 1.00 91.81 219 SER A O 1
ATOM 1761 N N . ALA A 1 220 ? 2.451 -9.085 -11.918 1.00 92.75 220 ALA A N 1
ATOM 1762 C CA . ALA A 1 220 ? 2.379 -10.212 -12.844 1.00 92.75 220 ALA A CA 1
ATOM 1763 C C . ALA A 1 220 ? 1.174 -11.118 -12.555 1.00 92.75 220 ALA A C 1
ATOM 1765 O O . ALA A 1 220 ? 0.445 -11.469 -13.478 1.00 92.75 220 ALA A O 1
ATOM 1766 N N . PHE A 1 221 ? 0.905 -11.437 -11.287 1.00 94.94 221 PHE A N 1
ATOM 1767 C CA . PHE A 1 221 ? -0.267 -12.225 -10.900 1.00 94.94 221 PHE A CA 1
ATOM 1768 C C . PHE A 1 221 ? -1.581 -11.555 -11.333 1.00 94.94 221 PHE A C 1
ATOM 1770 O O . PHE A 1 221 ? -2.444 -12.198 -11.931 1.00 94.94 221 PHE A O 1
ATOM 1777 N N . ARG A 1 222 ? -1.716 -10.240 -11.104 1.00 91.50 222 ARG A N 1
ATOM 1778 C CA . ARG A 1 222 ? -2.884 -9.465 -11.564 1.00 91.50 222 ARG A CA 1
ATOM 1779 C C . ARG A 1 222 ? -3.003 -9.461 -13.087 1.00 91.50 222 ARG A C 1
ATOM 1781 O O . ARG A 1 222 ? -4.108 -9.600 -13.604 1.00 91.50 222 ARG A O 1
ATOM 1788 N N . PHE A 1 223 ? -1.883 -9.327 -13.797 1.00 93.56 223 PHE A N 1
ATOM 1789 C CA . PHE A 1 223 ? -1.856 -9.378 -15.257 1.00 93.56 223 PHE A CA 1
ATOM 1790 C C . PHE A 1 223 ? -2.314 -10.741 -15.786 1.00 93.56 223 PHE A C 1
ATOM 1792 O O . PHE A 1 223 ? -3.172 -10.791 -16.661 1.00 93.56 223 PHE A O 1
ATOM 1799 N N . VAL A 1 224 ? -1.827 -11.842 -15.206 1.00 94.62 224 VAL A N 1
ATOM 1800 C CA . VAL A 1 224 ? -2.269 -13.198 -15.564 1.00 94.62 224 VAL A CA 1
ATOM 1801 C C . VAL A 1 224 ? -3.772 -13.360 -15.344 1.00 94.62 224 VAL A C 1
ATOM 1803 O O . VAL A 1 224 ? -4.454 -13.854 -16.234 1.00 94.62 224 VAL A O 1
ATOM 1806 N N . GLY A 1 225 ? -4.310 -12.894 -14.212 1.00 93.38 225 GLY A N 1
ATOM 1807 C CA . GLY A 1 225 ? -5.757 -12.925 -13.962 1.00 93.38 225 GLY A CA 1
ATOM 1808 C C . GLY A 1 225 ? -6.561 -12.102 -14.976 1.00 93.38 225 GLY A C 1
ATOM 1809 O O . GLY A 1 225 ? -7.607 -12.541 -15.446 1.00 93.38 225 GLY A O 1
ATOM 1810 N N . SER A 1 226 ? -6.045 -10.936 -15.366 1.00 92.56 226 SER A N 1
ATOM 1811 C CA . SER A 1 226 ? -6.651 -10.063 -16.377 1.00 92.56 226 SER A CA 1
ATOM 1812 C C . SER A 1 226 ? -6.651 -10.698 -17.775 1.00 92.56 226 SER A C 1
ATOM 1814 O O . SER A 1 226 ? -7.673 -10.685 -18.459 1.00 92.56 226 SER A O 1
ATOM 1816 N N . VAL A 1 227 ? -5.547 -11.330 -18.179 1.00 93.06 227 VAL A N 1
ATOM 1817 C CA . VAL A 1 227 ? -5.461 -12.082 -19.441 1.00 93.06 227 VAL A CA 1
ATOM 1818 C C . VAL A 1 227 ? -6.356 -13.322 -19.404 1.00 93.06 227 VAL A C 1
ATOM 1820 O O . VAL A 1 227 ? -7.057 -13.596 -20.374 1.00 93.06 227 VAL A O 1
ATOM 1823 N N . ALA A 1 228 ? -6.389 -14.046 -18.282 1.00 93.88 228 ALA A N 1
ATOM 1824 C CA . ALA A 1 228 ? -7.265 -15.200 -18.106 1.00 93.88 228 ALA A CA 1
ATOM 1825 C C . ALA A 1 228 ? -8.744 -14.811 -18.245 1.00 93.88 228 ALA A C 1
ATOM 1827 O O . ALA A 1 228 ? -9.490 -15.511 -18.923 1.00 93.88 228 ALA A O 1
ATOM 1828 N N . TYR A 1 229 ? -9.156 -13.673 -17.678 1.00 93.06 229 TYR A N 1
ATOM 1829 C CA . TYR A 1 229 ? -10.506 -13.138 -17.864 1.00 93.06 229 TYR A CA 1
ATOM 1830 C C . TYR A 1 229 ? -10.823 -12.861 -19.341 1.00 93.06 229 TYR A C 1
ATOM 1832 O O . TYR A 1 229 ? -11.879 -13.276 -19.813 1.00 93.06 229 TYR A O 1
ATOM 1840 N N . LEU A 1 230 ? -9.911 -12.231 -20.091 1.00 90.31 230 LEU A N 1
ATOM 1841 C CA . LEU A 1 230 ? -10.101 -12.003 -21.530 1.00 90.31 230 LEU A CA 1
ATOM 1842 C C . LEU A 1 230 ? -10.228 -13.311 -22.318 1.00 90.31 230 LEU A C 1
ATOM 1844 O O . LEU A 1 230 ? -11.084 -13.408 -23.193 1.00 90.31 230 LEU A O 1
ATOM 1848 N N . ILE A 1 231 ? -9.411 -14.317 -21.999 1.00 92.06 231 ILE A N 1
ATOM 1849 C CA . ILE A 1 231 ? -9.485 -15.640 -22.635 1.00 92.06 231 ILE A CA 1
ATOM 1850 C C . ILE A 1 231 ? -10.832 -16.300 -22.332 1.00 92.06 231 ILE A C 1
ATOM 1852 O O . ILE A 1 231 ? -11.495 -16.784 -23.245 1.00 92.06 231 ILE A O 1
ATOM 1856 N N . LEU A 1 232 ? -11.263 -16.297 -21.068 1.00 92.94 232 LEU A N 1
ATOM 1857 C CA . LEU A 1 232 ? -12.553 -16.863 -20.676 1.00 92.94 232 LEU A CA 1
ATOM 1858 C C . LEU A 1 232 ? -13.712 -16.134 -21.354 1.00 92.94 232 LEU A C 1
ATOM 1860 O O . LEU A 1 232 ? -14.613 -16.790 -21.860 1.00 92.94 232 LEU A O 1
ATOM 1864 N N . ARG A 1 233 ? -13.665 -14.803 -21.433 1.00 91.25 233 ARG A N 1
ATOM 1865 C CA . ARG A 1 233 ? -14.663 -14.002 -22.149 1.00 91.25 233 ARG A CA 1
ATOM 1866 C C . ARG A 1 233 ? -14.680 -14.313 -23.649 1.00 91.25 233 ARG A C 1
ATOM 1868 O O . ARG A 1 233 ? -15.743 -14.431 -24.236 1.00 91.25 233 ARG A O 1
ATOM 1875 N N . LEU A 1 234 ? -13.519 -14.507 -24.273 1.00 90.56 234 LEU A N 1
ATOM 1876 C CA . LEU A 1 234 ? -13.438 -14.888 -25.686 1.00 90.56 234 LEU A CA 1
ATOM 1877 C C . LEU A 1 234 ? -14.036 -16.282 -25.950 1.00 90.56 234 LEU A C 1
ATOM 1879 O O . LEU A 1 234 ? -14.613 -16.505 -27.010 1.00 90.56 234 LEU A O 1
ATOM 1883 N N . ILE A 1 235 ? -13.887 -17.211 -25.000 1.00 92.62 235 ILE A N 1
ATOM 1884 C CA . ILE A 1 235 ? -14.377 -18.593 -25.119 1.00 92.62 235 ILE A CA 1
ATOM 1885 C C . ILE A 1 235 ? -15.868 -18.707 -24.766 1.00 92.62 235 ILE A C 1
ATOM 1887 O O . ILE A 1 235 ? -16.591 -19.439 -25.438 1.00 92.62 235 ILE A O 1
ATOM 1891 N N . PHE A 1 236 ? -16.322 -18.024 -23.712 1.00 90.88 236 PHE A N 1
ATOM 1892 C CA . PHE A 1 236 ? -17.657 -18.202 -23.127 1.00 90.88 236 PHE A CA 1
ATOM 1893 C C . PHE A 1 236 ? -18.641 -17.052 -23.401 1.00 90.88 236 PHE A C 1
ATOM 1895 O O . PHE A 1 236 ? -19.833 -17.249 -23.173 1.00 90.88 236 PHE A O 1
ATOM 1902 N N . GLY A 1 237 ? -18.176 -15.915 -23.933 1.00 67.38 237 GLY A N 1
ATOM 1903 C CA . GLY A 1 237 ? -18.991 -14.727 -24.231 1.00 67.38 237 GLY A CA 1
ATOM 1904 C C . GLY A 1 237 ? -19.067 -13.734 -23.080 1.00 67.38 237 GLY A C 1
ATOM 1905 O O . GLY A 1 237 ? -19.768 -14.036 -22.093 1.00 67.38 237 GLY A O 1
#

Secondary structure (DSSP, 8-state):
-HHHHHHHHHHHHHHS--SHHHHHTHHHHHHH-HHHHHHHHHHIIIIIHHHHHHHHTT-THHHHHHHHHHHHHHHHIIIIIHHHHHHTTT-TTTTTTTT--------------STTS---------SHHHHHHHHHHHHHHHHSPPP-------HHHHHHHHHHHHHHHHHHHHHHHHHHHHHHHH-TTHHHHHHHHHT--TT--HHHHHHHHHHHHHHHHHHHHHHHHHHHHHHH-

pLDDT: mean 76.94, std 13.66, range [42.06, 94.94]

Organism: NCBI:txid1712513

Foldseek 3Di:
DVVVVVVVVVVCVVVDDDDPVVVVCVVVCLVPDPLSVLQVLLCCLQVVLVCVLCVVVVHNVCCVPCVVVCVVCVVVCVPVVVLVCLLCVVPPCVVVVPPDDDDDCPDDPPQDDDDPDRDDPPPDPPDPVVVVVVVVVVVVVVVDDPDPPPPPDDPVRVVVVVSVVSSVVSVVVVVVVVVVVCCCQVPPVNLVVVCVVVVDDPPDRVVSSVVSVVSSVVSVVVSVVSVVVVVCVVVPD